Protein AF-A0A967D0I4-F1 (afdb_monomer_lite)

Sequence (195 aa):
MTVDRLLELIRGRLQWQADMARLQRWLSPKLPRYAASGRVWGTAELVDVGDGVSLLVELTGSQLALTATPPRGEPLPAGREVWNEPQLKAVLDLTRPAMPAAAKQQLLINRLTLESSTLGLAASGRLSDLRGSRQLDLRGTFATNFSQLSRLLTPASGGLVQLSGGGPQPFALSGSLNQVGQALAEAGAGPVELP

Radius of gyration: 19.81 Å; chains: 1; bounding box: 49×32×55 Å

pLDDT: mean 72.8, std 14.81, range [30.0, 92.81]

Secondary structure (DSSP, 8-state):
--HHHHHHH--EEEEEEEEHHHHHHHH--S--SEEEEEEEEEEEEEEEETTEEEEEEEEEEEEEEEEEPPPTTS-----EEEEEEEEEEEEEEEEEE-SSTTGGG-EEEEEEEEEESSEEEEEEEEEE-TTTT-EEEEEEEEEE-HHHHHHHHHHHHTT--------EEEEEEEEEHHHHHHHHHHHTTS-----

Structure (mmCIF, N/CA/C/O backbone):
data_AF-A0A967D0I4-F1
#
_entry.id   AF-A0A967D0I4-F1
#
loop_
_atom_site.group_PDB
_atom_site.id
_atom_site.type_symbol
_atom_site.label_atom_id
_atom_site.label_alt_id
_atom_site.label_comp_id
_atom_site.label_asym_id
_atom_site.label_entity_id
_atom_site.label_seq_id
_atom_site.pdbx_PDB_ins_code
_atom_site.Cartn_x
_atom_site.Cartn_y
_atom_site.Cartn_z
_atom_site.occupancy
_atom_site.B_iso_or_equiv
_atom_site.auth_seq_id
_atom_site.auth_comp_id
_atom_site.auth_asym_id
_atom_site.auth_atom_id
_atom_site.pdbx_PDB_model_num
ATOM 1 N N . MET A 1 1 ? -8.354 -10.058 -19.888 1.00 41.66 1 MET A N 1
ATOM 2 C CA . MET A 1 1 ? -7.331 -9.059 -20.270 1.00 41.66 1 MET A CA 1
ATOM 3 C C . MET A 1 1 ? -6.340 -8.978 -19.117 1.00 41.66 1 MET A C 1
ATOM 5 O O . MET A 1 1 ? -6.761 -8.681 -18.011 1.00 41.66 1 MET A O 1
ATOM 9 N N . THR A 1 2 ? -5.090 -9.401 -19.308 1.00 52.31 2 THR A N 1
ATOM 10 C CA . THR A 1 2 ? -4.088 -9.491 -18.229 1.00 52.31 2 THR A CA 1
ATOM 11 C C . THR A 1 2 ? -3.540 -8.108 -17.868 1.00 52.31 2 THR A C 1
ATOM 13 O O . THR A 1 2 ? -3.339 -7.279 -18.754 1.00 52.31 2 THR A O 1
ATOM 16 N N . VAL A 1 3 ? -3.286 -7.866 -16.577 1.00 55.75 3 VAL A N 1
ATOM 17 C CA . VAL A 1 3 ? -2.743 -6.600 -16.033 1.00 55.75 3 VAL A CA 1
ATOM 18 C C . VAL A 1 3 ? -1.448 -6.173 -16.743 1.00 55.75 3 VAL A C 1
ATOM 20 O O . VAL A 1 3 ? -1.237 -4.986 -16.968 1.00 55.75 3 VAL A O 1
ATOM 23 N N . ASP A 1 4 ? -0.643 -7.137 -17.204 1.00 56.09 4 ASP A N 1
ATOM 24 C CA . ASP A 1 4 ? 0.548 -6.893 -18.029 1.00 56.09 4 ASP A CA 1
ATOM 25 C C . ASP A 1 4 ? 0.265 -6.063 -19.289 1.00 56.09 4 ASP A C 1
ATOM 27 O O . ASP A 1 4 ? 1.013 -5.135 -19.576 1.00 56.09 4 ASP A O 1
ATOM 31 N N . ARG A 1 5 ? -0.831 -6.336 -20.015 1.00 55.56 5 ARG A N 1
ATOM 32 C CA . ARG A 1 5 ? -1.179 -5.564 -21.221 1.00 55.56 5 ARG A CA 1
ATOM 33 C C . ARG A 1 5 ? -1.631 -4.147 -20.886 1.00 55.56 5 ARG A C 1
ATOM 35 O O . ARG A 1 5 ? -1.363 -3.236 -21.655 1.00 55.56 5 ARG A O 1
ATOM 42 N N . LEU A 1 6 ? -2.313 -3.947 -19.759 1.00 57.66 6 LEU A N 1
ATOM 43 C CA . LEU A 1 6 ? -2.763 -2.614 -19.340 1.00 57.66 6 LEU A CA 1
ATOM 44 C C . LEU A 1 6 ? -1.572 -1.703 -19.020 1.00 57.66 6 LEU A C 1
ATOM 46 O O . LEU A 1 6 ? -1.572 -0.549 -19.428 1.00 57.66 6 LEU A O 1
ATOM 50 N N . LEU A 1 7 ? -0.539 -2.236 -18.365 1.00 56.75 7 LEU A N 1
ATOM 51 C CA . LEU A 1 7 ? 0.688 -1.494 -18.052 1.00 56.75 7 LEU A CA 1
ATOM 52 C C . LEU A 1 7 ? 1.552 -1.202 -19.291 1.00 56.75 7 LEU A C 1
ATOM 54 O O . LEU A 1 7 ? 2.321 -0.247 -19.293 1.00 56.75 7 LEU A O 1
ATOM 58 N N . GLU A 1 8 ? 1.435 -1.999 -20.353 1.00 57.59 8 GLU A N 1
ATOM 59 C CA . GLU A 1 8 ? 2.111 -1.738 -21.632 1.00 57.59 8 GLU A CA 1
ATOM 60 C C . GLU A 1 8 ? 1.366 -0.715 -22.507 1.00 57.59 8 GLU A C 1
ATOM 62 O O . GLU A 1 8 ? 2.005 -0.007 -23.278 1.00 57.59 8 GLU A O 1
ATOM 67 N N . LEU A 1 9 ? 0.038 -0.611 -22.380 1.00 58.38 9 LEU A N 1
ATOM 68 C CA . LEU A 1 9 ? -0.808 0.235 -23.237 1.00 58.38 9 LEU A CA 1
ATOM 69 C C . LEU A 1 9 ? -1.210 1.574 -22.619 1.00 58.38 9 LEU A C 1
ATOM 71 O O . LEU A 1 9 ? -1.522 2.512 -23.350 1.00 58.38 9 LEU A O 1
ATOM 75 N N . ILE A 1 10 ? -1.257 1.669 -21.293 1.00 65.69 10 ILE A N 1
ATOM 76 C CA . ILE A 1 10 ? -1.694 2.886 -20.615 1.00 65.69 10 ILE A CA 1
ATOM 77 C C . ILE A 1 10 ? -0.459 3.720 -20.306 1.00 65.69 10 ILE A C 1
ATOM 79 O O . ILE A 1 10 ? 0.492 3.242 -19.698 1.00 65.69 10 ILE A O 1
ATOM 83 N N . ARG A 1 11 ? -0.466 4.974 -20.743 1.00 77.12 11 ARG A N 1
ATOM 84 C CA . ARG A 1 11 ? 0.504 5.995 -20.347 1.00 77.12 11 ARG A CA 1
ATOM 85 C C . ARG A 1 11 ? -0.256 7.202 -19.841 1.00 77.12 11 ARG A C 1
ATOM 87 O O . ARG A 1 11 ? -1.334 7.510 -20.350 1.00 77.12 11 ARG A O 1
ATOM 94 N N . GLY A 1 12 ? 0.322 7.880 -18.859 1.00 82.19 12 GLY A N 1
ATOM 95 C CA . GLY A 1 12 ? -0.213 9.128 -18.340 1.00 82.19 12 GLY A CA 1
ATOM 96 C C . GLY A 1 12 ? -0.734 9.028 -16.915 1.00 82.19 12 GLY A C 1
ATOM 97 O O . GLY A 1 12 ? -0.429 8.100 -16.165 1.00 82.19 12 GLY A O 1
ATOM 98 N N . ARG A 1 13 ? -1.496 10.055 -16.542 1.00 87.81 13 ARG A N 1
ATOM 99 C CA . ARG A 1 13 ? -1.917 10.313 -15.170 1.00 87.81 13 ARG A CA 1
ATOM 100 C C . ARG A 1 13 ? -3.405 10.044 -15.005 1.00 87.81 13 ARG A C 1
ATOM 102 O O . ARG A 1 13 ? -4.235 10.684 -15.644 1.00 87.81 13 ARG A O 1
ATOM 109 N N . LEU A 1 14 ? -3.736 9.131 -14.105 1.00 89.25 14 LEU A N 1
ATOM 110 C CA . LEU A 1 14 ? -5.087 8.880 -13.631 1.00 89.25 14 LEU A CA 1
ATOM 111 C C . LEU A 1 14 ? -5.286 9.610 -12.305 1.00 89.25 14 LEU A C 1
ATOM 113 O O . LEU A 1 14 ? -4.508 9.428 -11.373 1.00 89.25 14 LEU A O 1
ATOM 117 N N . GLN A 1 15 ? -6.350 10.396 -12.198 1.00 91.62 15 GLN A N 1
ATOM 118 C CA . GLN A 1 15 ? -6.818 10.935 -10.924 1.00 91.62 15 GLN A CA 1
ATOM 119 C C . GLN A 1 15 ? -8.140 10.269 -10.575 1.00 91.62 15 GLN A C 1
ATOM 121 O O . GLN A 1 15 ? -8.997 10.090 -11.441 1.00 91.62 15 GLN A O 1
ATOM 126 N N . TRP A 1 16 ? -8.298 9.876 -9.319 1.00 90.81 16 TRP A N 1
ATOM 127 C CA . TRP A 1 16 ? -9.486 9.166 -8.874 1.00 90.81 16 TRP A CA 1
ATOM 128 C C . TRP A 1 16 ? -9.863 9.567 -7.454 1.00 90.81 16 TRP A C 1
ATOM 130 O O . TRP A 1 16 ? -9.032 9.987 -6.649 1.00 90.81 16 TRP A O 1
ATOM 140 N N . GLN A 1 17 ? -11.146 9.416 -7.151 1.00 92.62 17 GLN A N 1
ATOM 141 C CA . GLN A 1 17 ? -11.707 9.607 -5.825 1.00 92.62 17 GLN A CA 1
ATOM 142 C C . GLN A 1 17 ? -12.769 8.539 -5.597 1.00 92.62 17 GLN A C 1
ATOM 144 O O . GLN A 1 17 ? -13.580 8.253 -6.478 1.00 92.62 17 GLN A O 1
ATOM 149 N N . ALA A 1 18 ? -12.770 7.962 -4.405 1.00 89.06 18 ALA A N 1
ATOM 150 C CA . ALA A 1 18 ? -13.708 6.942 -4.000 1.00 89.06 18 ALA A CA 1
ATOM 151 C C . ALA A 1 18 ? -14.137 7.130 -2.541 1.00 89.06 18 ALA A C 1
ATOM 153 O O . ALA A 1 18 ? -13.419 7.667 -1.695 1.00 89.06 18 ALA A O 1
ATOM 154 N N . ASP A 1 19 ? -15.353 6.682 -2.266 1.00 89.69 19 ASP A N 1
ATOM 155 C CA . ASP A 1 19 ? -15.907 6.608 -0.923 1.00 89.69 19 ASP A CA 1
ATOM 156 C C . ASP A 1 19 ? -15.644 5.211 -0.347 1.00 89.69 19 ASP A C 1
ATOM 158 O O . ASP A 1 19 ? -15.907 4.204 -1.014 1.00 89.69 19 ASP A O 1
ATOM 162 N N . MET A 1 20 ? -15.113 5.146 0.875 1.00 84.81 20 MET A N 1
ATOM 163 C CA . MET A 1 20 ? -14.699 3.888 1.496 1.00 84.81 20 MET A CA 1
ATOM 164 C C . MET A 1 20 ? -15.894 2.973 1.788 1.00 84.81 20 MET A C 1
ATOM 166 O O . MET A 1 20 ? -15.798 1.762 1.593 1.00 84.81 20 MET A O 1
ATOM 170 N N . ALA A 1 21 ? -17.049 3.535 2.159 1.00 83.44 21 ALA A N 1
ATOM 171 C CA . ALA A 1 21 ? -18.249 2.743 2.414 1.00 83.44 21 ALA A CA 1
ATOM 172 C C . ALA A 1 21 ? -18.778 2.109 1.122 1.00 83.44 21 ALA A C 1
ATOM 174 O O . ALA A 1 21 ? -19.272 0.978 1.133 1.00 83.44 21 ALA A O 1
ATOM 175 N N . ARG A 1 22 ? -18.651 2.807 -0.014 1.00 83.88 22 ARG A N 1
ATOM 176 C CA . ARG A 1 22 ? -18.990 2.246 -1.329 1.00 83.88 22 ARG A CA 1
ATOM 177 C C . ARG A 1 22 ? -17.971 1.197 -1.786 1.00 83.88 22 ARG A C 1
ATOM 179 O O . ARG A 1 22 ? -18.392 0.135 -2.239 1.00 83.88 22 ARG A O 1
ATOM 186 N N . LEU A 1 23 ? -16.670 1.455 -1.626 1.00 83.44 23 LEU A N 1
ATOM 187 C CA . LEU A 1 23 ? -15.612 0.485 -1.946 1.00 83.44 23 LEU A CA 1
ATOM 188 C C . LEU A 1 23 ? -15.767 -0.808 -1.144 1.00 83.44 23 LEU A C 1
ATOM 190 O O . LEU A 1 23 ? -15.687 -1.896 -1.712 1.00 83.44 23 LEU A O 1
ATOM 194 N N . GLN A 1 24 ? -16.063 -0.702 0.151 1.00 80.75 24 GLN A N 1
ATOM 195 C CA . GLN A 1 24 ? -16.274 -1.860 1.009 1.00 80.75 24 GLN A CA 1
ATOM 196 C C . GLN A 1 24 ? -17.423 -2.745 0.514 1.00 80.75 24 GLN A C 1
ATOM 198 O O . GLN A 1 24 ? -17.285 -3.964 0.508 1.00 80.75 24 GLN A O 1
ATOM 203 N N . ARG A 1 25 ? -18.535 -2.160 0.052 1.00 79.44 25 ARG A N 1
ATOM 204 C CA . ARG A 1 25 ? -19.664 -2.933 -0.500 1.00 79.44 25 ARG A CA 1
ATOM 205 C C . ARG A 1 25 ? -19.305 -3.662 -1.792 1.00 79.44 25 ARG A C 1
ATOM 207 O O . ARG A 1 25 ? -19.852 -4.729 -2.049 1.00 79.44 25 ARG A O 1
ATOM 214 N N . TRP A 1 26 ? -18.424 -3.086 -2.610 1.00 81.00 26 TRP A N 1
ATOM 215 C CA . TRP A 1 26 ? -17.946 -3.734 -3.834 1.00 81.00 26 TRP A CA 1
ATOM 216 C C . TRP A 1 26 ? -16.986 -4.885 -3.536 1.00 81.00 26 TRP A C 1
ATOM 218 O O . TRP A 1 26 ? -17.079 -5.929 -4.172 1.00 81.00 26 TRP A O 1
ATOM 228 N N . LEU A 1 27 ? -16.087 -4.703 -2.566 1.00 77.25 27 LEU A N 1
ATOM 229 C CA . LEU A 1 27 ? -15.083 -5.705 -2.199 1.00 77.25 27 LEU A CA 1
ATOM 230 C C . LEU A 1 27 ? -15.648 -6.819 -1.309 1.00 77.25 27 LEU A C 1
ATOM 232 O O . LEU A 1 27 ? -15.177 -7.950 -1.373 1.00 77.25 27 LEU A O 1
ATOM 236 N N . SER A 1 28 ? -16.657 -6.516 -0.492 1.00 72.88 28 SER A N 1
ATOM 237 C CA . SER A 1 28 ? -17.291 -7.470 0.413 1.00 72.88 28 SER A CA 1
ATOM 238 C C . SER A 1 28 ? -18.813 -7.281 0.409 1.00 72.88 28 SER A C 1
ATOM 240 O O . SER A 1 28 ? -19.351 -6.472 1.168 1.00 72.88 28 SER A O 1
ATOM 242 N N . PRO A 1 29 ? -19.541 -8.013 -0.456 1.00 63.44 29 PRO A N 1
ATOM 243 C CA . PRO A 1 29 ? -20.996 -7.893 -0.560 1.00 63.44 29 PRO A CA 1
ATOM 244 C C . PRO A 1 29 ? -21.748 -8.501 0.638 1.00 63.44 29 PRO A C 1
ATOM 246 O O . PRO A 1 29 ? -22.947 -8.270 0.791 1.00 63.44 29 PRO A O 1
ATOM 249 N N . LYS A 1 30 ? -21.074 -9.279 1.499 1.00 70.25 30 LYS A N 1
ATOM 250 C CA . LYS A 1 30 ? -21.635 -9.768 2.770 1.00 70.25 30 LYS A CA 1
ATOM 251 C C . LYS A 1 30 ? -21.569 -8.660 3.820 1.00 70.25 30 LYS A C 1
ATOM 253 O O . LYS A 1 30 ? -20.582 -7.937 3.857 1.00 70.25 30 LYS A O 1
ATOM 258 N N . LEU A 1 31 ? -22.581 -8.565 4.691 1.00 64.44 31 LEU A N 1
ATOM 259 C CA . LEU A 1 31 ? -22.591 -7.619 5.816 1.00 64.44 31 LEU A CA 1
ATOM 260 C C . LEU A 1 31 ? -21.341 -7.833 6.689 1.00 64.44 31 LEU A C 1
ATOM 262 O O . LEU A 1 31 ? -21.238 -8.867 7.353 1.00 64.44 31 LEU A O 1
ATOM 266 N N . PRO A 1 32 ? -20.380 -6.900 6.672 1.00 67.81 32 PRO A N 1
ATOM 267 C CA . PRO A 1 32 ? -19.146 -7.054 7.416 1.00 67.81 32 PRO A CA 1
ATOM 268 C C . PRO A 1 32 ? -19.372 -6.685 8.881 1.00 67.81 32 PRO A C 1
ATOM 270 O O . PRO A 1 32 ? -20.167 -5.806 9.206 1.00 67.81 32 PRO A O 1
ATOM 273 N N . ARG A 1 33 ? -18.627 -7.341 9.775 1.00 68.56 33 ARG A N 1
ATOM 274 C CA . ARG A 1 33 ? -18.641 -7.062 11.223 1.00 68.56 33 ARG A CA 1
ATOM 275 C C . ARG A 1 33 ? -18.212 -5.620 11.547 1.00 68.56 33 ARG A C 1
ATOM 277 O O . ARG A 1 33 ? -18.600 -5.075 12.577 1.00 68.56 33 ARG A O 1
ATOM 284 N N . TYR A 1 34 ? -17.453 -4.999 10.642 1.00 72.50 34 TYR A N 1
ATOM 285 C CA . TYR A 1 34 ? -17.006 -3.613 10.720 1.00 72.50 34 TYR A CA 1
ATOM 286 C C . TYR A 1 34 ? -17.398 -2.852 9.448 1.00 72.50 34 TYR A C 1
ATOM 288 O O . TYR A 1 34 ? -17.174 -3.322 8.330 1.00 72.50 34 TYR A O 1
ATOM 296 N N . ALA A 1 35 ? -17.976 -1.667 9.612 1.00 78.19 35 ALA A N 1
ATOM 297 C CA . ALA A 1 35 ? -18.297 -0.746 8.535 1.00 78.19 35 ALA A CA 1
ATOM 298 C C . ALA A 1 35 ? -17.207 0.326 8.421 1.00 78.19 35 ALA A C 1
ATOM 300 O O . ALA A 1 35 ? -17.013 1.114 9.348 1.00 78.19 35 ALA A O 1
ATOM 301 N N . ALA A 1 36 ? -16.496 0.342 7.290 1.00 82.06 36 ALA A N 1
ATOM 302 C CA . ALA A 1 36 ? -15.555 1.398 6.956 1.00 82.06 36 ALA A CA 1
ATOM 303 C C . ALA A 1 36 ? -16.274 2.582 6.306 1.00 82.06 36 ALA A C 1
ATOM 305 O O . ALA A 1 36 ? -17.119 2.415 5.423 1.00 82.06 36 ALA A O 1
ATOM 306 N N . SER A 1 37 ? -15.898 3.784 6.715 1.00 85.06 37 SER A N 1
ATOM 307 C CA . SER A 1 37 ? -16.352 5.049 6.142 1.00 85.06 37 SER A CA 1
ATOM 308 C C . SER A 1 37 ? -15.174 5.986 5.914 1.00 85.06 37 SER A C 1
ATOM 310 O O . SER A 1 37 ? -14.069 5.737 6.392 1.00 85.06 37 SER A O 1
ATOM 312 N N . GLY A 1 38 ? -15.415 7.061 5.167 1.00 86.88 38 GLY A N 1
ATOM 313 C CA . GLY A 1 38 ? -14.410 8.066 4.840 1.00 86.88 38 GLY A CA 1
ATOM 314 C C . GLY A 1 38 ? -14.148 8.150 3.345 1.00 86.88 38 GLY A C 1
ATOM 315 O O . GLY A 1 38 ? -14.793 7.482 2.531 1.00 86.88 38 GLY A O 1
ATOM 316 N N . ARG A 1 39 ? -13.195 8.999 2.974 1.00 90.94 39 ARG A N 1
ATOM 317 C CA . ARG A 1 39 ? -12.898 9.299 1.575 1.00 90.94 39 ARG A CA 1
ATOM 318 C C . ARG A 1 39 ? -11.448 8.998 1.265 1.00 90.94 39 ARG A C 1
ATOM 320 O O . ARG A 1 39 ? -10.564 9.371 2.027 1.00 90.94 39 ARG A O 1
ATOM 327 N N . VAL A 1 40 ? -11.218 8.382 0.115 1.00 90.56 40 VAL A N 1
ATOM 328 C CA . VAL A 1 40 ? -9.887 8.185 -0.456 1.00 90.56 40 VAL A CA 1
ATOM 329 C C . VAL A 1 40 ? -9.837 8.805 -1.838 1.00 90.56 40 VAL A C 1
ATOM 331 O O . VAL A 1 40 ? -10.769 8.683 -2.628 1.00 90.56 40 VAL A O 1
ATOM 334 N N . TRP A 1 41 ? -8.756 9.496 -2.134 1.00 92.81 41 TRP A N 1
ATOM 335 C CA . TRP A 1 41 ? -8.465 9.999 -3.465 1.00 92.81 41 TRP A CA 1
ATOM 336 C C . TRP A 1 41 ? -6.989 9.839 -3.738 1.00 92.81 41 TRP A C 1
ATOM 338 O O . TRP A 1 41 ? -6.181 9.686 -2.825 1.00 92.81 41 TRP A O 1
ATOM 348 N N . GLY A 1 42 ? -6.628 9.861 -5.005 1.00 92.12 42 GLY A N 1
ATOM 349 C CA . GLY A 1 42 ? -5.250 9.656 -5.367 1.00 92.12 42 GLY A CA 1
ATOM 350 C C . GLY A 1 42 ? -4.971 9.977 -6.809 1.00 92.12 42 GLY A C 1
ATOM 351 O O . GLY A 1 42 ? -5.869 10.228 -7.619 1.00 92.12 42 GLY A O 1
ATOM 352 N N . THR A 1 43 ? -3.685 9.951 -7.114 1.00 92.75 43 THR A N 1
ATOM 353 C CA . THR A 1 43 ? -3.196 10.016 -8.477 1.00 92.75 43 THR A CA 1
ATOM 354 C C . THR A 1 43 ? -2.303 8.816 -8.736 1.00 92.75 43 THR A C 1
ATOM 356 O O . THR A 1 43 ? -1.563 8.389 -7.858 1.00 92.75 43 THR A O 1
ATOM 359 N N . ALA A 1 44 ? -2.436 8.220 -9.911 1.00 89.75 44 ALA A N 1
ATOM 360 C CA . ALA A 1 44 ? -1.570 7.159 -10.389 1.00 89.75 44 ALA A CA 1
ATOM 361 C C . ALA A 1 44 ? -0.968 7.637 -11.704 1.00 89.75 44 ALA A C 1
ATOM 363 O O . ALA A 1 44 ? -1.697 7.932 -12.649 1.00 89.75 44 ALA A O 1
ATOM 364 N N . GLU A 1 45 ? 0.346 7.761 -11.750 1.00 89.50 45 GLU A N 1
ATOM 365 C CA . GLU A 1 45 ? 1.083 8.251 -12.901 1.00 89.50 45 GLU A CA 1
ATOM 366 C C . GLU A 1 45 ? 1.996 7.150 -13.423 1.00 89.50 45 GLU A C 1
ATOM 368 O O . GLU A 1 45 ? 2.812 6.605 -12.681 1.00 89.50 45 GLU A O 1
ATOM 373 N N . LEU A 1 46 ? 1.823 6.807 -14.700 1.00 87.69 46 LEU A N 1
ATOM 374 C CA . LEU A 1 46 ? 2.649 5.824 -15.385 1.00 87.69 46 LEU A CA 1
ATOM 375 C C . LEU A 1 46 ? 3.524 6.520 -16.427 1.00 87.69 46 LEU A C 1
ATOM 377 O O . LEU A 1 46 ? 3.003 7.091 -17.393 1.00 87.69 46 LEU A O 1
ATOM 381 N N . VAL A 1 47 ? 4.841 6.444 -16.237 1.00 86.44 47 VAL A N 1
ATOM 382 C CA . VAL A 1 47 ? 5.849 7.133 -17.054 1.00 86.44 47 VAL A CA 1
ATOM 383 C C . VAL A 1 47 ? 6.865 6.124 -17.581 1.00 86.44 47 VAL A C 1
ATOM 385 O O . VAL A 1 47 ? 7.317 5.247 -16.845 1.00 86.44 47 VAL A O 1
ATOM 388 N N . ASP A 1 48 ? 7.250 6.253 -18.851 1.00 82.50 48 ASP A N 1
ATOM 389 C CA . ASP A 1 48 ? 8.428 5.555 -19.366 1.00 82.50 48 ASP A CA 1
ATOM 390 C C . ASP A 1 48 ? 9.682 6.280 -18.884 1.00 82.50 48 ASP A C 1
ATOM 392 O O . ASP A 1 48 ? 9.917 7.450 -19.189 1.00 82.50 48 ASP A O 1
ATOM 396 N N . VAL A 1 49 ? 10.500 5.564 -18.133 1.00 75.12 49 VAL A N 1
ATOM 397 C CA . VAL A 1 49 ? 11.852 5.983 -17.781 1.00 75.12 49 VAL A CA 1
ATOM 398 C C . VAL A 1 49 ? 12.764 5.244 -18.756 1.00 75.12 49 VAL A C 1
ATOM 400 O O . VAL A 1 49 ? 12.459 4.116 -19.113 1.00 75.12 49 VAL A O 1
ATOM 403 N N . GLY A 1 50 ? 13.864 5.827 -19.237 1.00 67.88 50 GLY A N 1
ATOM 404 C CA . GLY A 1 50 ? 14.654 5.243 -20.344 1.00 67.88 50 GLY A CA 1
ATOM 405 C C . GLY A 1 50 ? 15.064 3.759 -20.204 1.00 67.88 50 GLY A C 1
ATOM 406 O O . GLY A 1 50 ? 15.395 3.134 -21.206 1.00 67.88 50 GLY A O 1
ATOM 407 N N . ASP A 1 51 ? 14.995 3.189 -18.996 1.00 68.75 51 ASP A N 1
ATOM 408 C CA . ASP A 1 51 ? 15.301 1.791 -18.670 1.00 68.75 51 ASP A CA 1
ATOM 409 C C . ASP A 1 51 ? 14.075 0.949 -18.220 1.00 68.75 51 ASP A C 1
ATOM 411 O O . ASP A 1 51 ? 14.210 -0.171 -17.724 1.00 68.75 51 ASP A O 1
ATOM 415 N N . GLY A 1 52 ? 12.841 1.448 -18.356 1.00 79.44 52 GLY A N 1
ATOM 416 C CA . GLY A 1 52 ? 11.653 0.760 -17.846 1.00 79.44 52 GLY A CA 1
ATOM 417 C C . GLY A 1 52 ? 10.370 1.586 -17.782 1.00 79.44 52 GLY A C 1
ATOM 418 O O . GLY A 1 52 ? 10.274 2.696 -18.285 1.00 79.44 52 GLY A O 1
ATOM 419 N N . VAL A 1 53 ? 9.363 1.038 -17.110 1.00 85.06 53 VAL A N 1
ATOM 420 C CA . VAL A 1 53 ? 8.118 1.747 -16.787 1.00 85.06 53 VAL A CA 1
ATOM 421 C C . VAL A 1 53 ? 8.113 2.034 -15.293 1.00 85.06 53 VAL A C 1
ATOM 423 O O . VAL A 1 53 ? 8.254 1.103 -14.500 1.00 85.06 53 VAL A O 1
ATOM 426 N N . SER A 1 54 ? 7.933 3.292 -14.901 1.00 87.19 54 SER A N 1
ATOM 427 C CA . SER A 1 54 ? 7.705 3.677 -13.509 1.00 87.19 54 SER A CA 1
ATOM 428 C C . SER A 1 54 ? 6.223 3.967 -13.275 1.00 87.19 54 SER A C 1
ATOM 430 O O . SER A 1 54 ? 5.559 4.585 -14.108 1.00 87.19 54 SER A O 1
ATOM 432 N N . LEU A 1 55 ? 5.703 3.479 -12.152 1.00 87.06 55 LEU A N 1
ATOM 433 C CA . LEU A 1 55 ? 4.369 3.755 -11.641 1.00 87.06 55 LEU A CA 1
ATOM 434 C C . LEU A 1 55 ? 4.508 4.461 -10.296 1.00 87.06 55 LEU A C 1
ATOM 436 O O . LEU A 1 55 ? 4.928 3.843 -9.318 1.00 87.06 55 LEU A O 1
ATOM 440 N N . LEU A 1 56 ? 4.081 5.718 -10.244 1.00 90.06 56 LEU A N 1
ATOM 441 C CA . LEU A 1 56 ? 3.934 6.466 -9.005 1.00 90.06 56 LEU A CA 1
ATOM 442 C C . LEU A 1 56 ? 2.454 6.541 -8.641 1.00 90.06 56 LEU A C 1
ATOM 444 O O . LEU A 1 56 ? 1.649 7.106 -9.377 1.00 90.06 56 LEU A O 1
ATOM 448 N N . VAL A 1 57 ? 2.087 5.981 -7.497 1.00 91.31 57 VAL A N 1
ATOM 449 C CA . VAL A 1 57 ? 0.748 6.096 -6.924 1.00 91.31 57 VAL A CA 1
ATOM 450 C C . VAL A 1 57 ? 0.836 6.911 -5.650 1.00 91.31 57 VAL A C 1
ATOM 452 O O . VAL A 1 57 ? 1.503 6.522 -4.698 1.00 91.31 57 VAL A O 1
ATOM 455 N N . GLU A 1 58 ? 0.108 8.014 -5.615 1.00 91.81 58 GLU A N 1
ATOM 456 C CA . GLU A 1 58 ? -0.121 8.809 -4.419 1.00 91.81 58 GLU A CA 1
ATOM 457 C C . GLU A 1 58 ? -1.575 8.639 -4.002 1.00 91.81 58 GLU A C 1
ATOM 459 O O . GLU A 1 58 ? -2.491 8.864 -4.793 1.00 91.81 58 GLU A O 1
ATOM 464 N N . LEU A 1 59 ? -1.799 8.247 -2.756 1.00 92.19 59 LEU A N 1
ATOM 465 C CA . LEU A 1 59 ? -3.117 8.057 -2.176 1.00 92.19 59 LEU A CA 1
ATOM 466 C C . LEU A 1 59 ? -3.223 8.907 -0.916 1.00 92.19 59 LEU A C 1
ATOM 468 O O . LEU A 1 59 ? -2.334 8.917 -0.072 1.00 92.19 59 LEU A O 1
ATOM 472 N N . THR A 1 60 ? -4.331 9.621 -0.778 1.00 91.75 60 THR A N 1
ATOM 473 C CA . THR A 1 60 ? -4.700 10.345 0.432 1.00 91.75 60 THR A CA 1
ATOM 474 C C . THR A 1 60 ? -6.072 9.874 0.892 1.00 91.75 60 THR A C 1
ATOM 476 O O . THR A 1 60 ? -7.041 9.897 0.136 1.00 91.75 60 THR A O 1
ATOM 479 N N . GLY A 1 61 ? -6.148 9.428 2.139 1.00 89.94 61 GLY A N 1
ATOM 480 C CA . GLY A 1 61 ? -7.383 9.156 2.854 1.00 89.94 61 GLY A CA 1
ATOM 481 C C . GLY A 1 61 ? -7.688 10.270 3.846 1.00 89.94 61 GLY A C 1
ATOM 482 O O . GLY A 1 61 ? -6.778 10.848 4.440 1.00 89.94 61 GLY A O 1
ATOM 483 N N . SER A 1 62 ? -8.966 10.567 4.043 1.00 88.31 62 SER A N 1
ATOM 484 C CA . SER A 1 62 ? -9.423 11.508 5.061 1.00 88.31 62 SER A CA 1
ATOM 485 C C . SER A 1 62 ? -10.659 10.984 5.771 1.00 88.31 62 SER A C 1
ATOM 487 O O . SER A 1 62 ? -11.544 10.401 5.132 1.00 88.31 62 SER A O 1
ATOM 489 N N . GLN A 1 63 ? -10.694 11.223 7.087 1.00 85.81 63 GLN A N 1
ATOM 490 C CA . GLN A 1 63 ? -11.778 10.825 7.988 1.00 85.81 63 GLN A CA 1
ATOM 491 C C . GLN A 1 63 ? -12.132 9.343 7.831 1.00 85.81 63 GLN A C 1
ATOM 493 O O . GLN A 1 63 ? -13.297 8.973 7.677 1.00 85.81 63 GLN A O 1
ATOM 498 N N . LEU A 1 64 ? -11.104 8.496 7.786 1.00 83.44 64 LEU A N 1
ATOM 499 C CA . LEU A 1 64 ? -11.289 7.060 7.676 1.00 83.44 64 LEU A CA 1
ATOM 500 C C . LEU A 1 64 ? -11.728 6.536 9.036 1.00 83.44 64 LEU A C 1
ATOM 502 O O . LEU A 1 64 ? -11.013 6.705 10.012 1.00 83.44 64 LEU A O 1
ATOM 506 N N . ALA A 1 65 ? -12.885 5.895 9.111 1.00 81.81 65 ALA A N 1
ATOM 507 C CA . ALA A 1 65 ? -13.378 5.345 10.367 1.00 81.81 65 ALA A CA 1
ATOM 508 C C . ALA A 1 65 ? -13.837 3.904 10.189 1.00 81.81 65 ALA A C 1
ATOM 510 O O . ALA A 1 65 ? -14.345 3.529 9.132 1.00 81.81 65 ALA A O 1
ATOM 511 N N . LEU A 1 66 ? -13.658 3.103 11.236 1.00 79.62 66 LEU A N 1
ATOM 512 C CA . LEU A 1 66 ? -14.194 1.753 11.352 1.00 79.62 66 LEU A CA 1
ATOM 513 C C . LEU A 1 66 ? -15.214 1.734 12.484 1.00 79.62 66 LEU A C 1
ATOM 515 O O . LEU A 1 66 ? -14.894 2.010 13.641 1.00 79.62 66 LEU A O 1
ATOM 519 N N . THR A 1 67 ? -16.445 1.371 12.148 1.00 78.81 67 THR A N 1
ATOM 520 C CA . THR A 1 67 ? -17.557 1.260 13.095 1.00 78.81 67 THR A CA 1
ATOM 521 C C . THR A 1 67 ? -17.950 -0.203 13.256 1.00 78.81 67 THR A C 1
ATOM 523 O O . THR A 1 67 ? -18.167 -0.914 12.276 1.00 78.81 67 THR A O 1
ATOM 526 N N . ALA A 1 68 ? -18.013 -0.695 14.493 1.00 73.62 68 ALA A N 1
ATOM 527 C CA . ALA A 1 68 ? -18.510 -2.041 14.757 1.00 73.62 68 ALA A CA 1
ATOM 528 C C . ALA A 1 68 ? -20.012 -2.081 14.458 1.00 73.62 68 ALA A C 1
ATOM 530 O O . ALA A 1 68 ? -20.784 -1.288 15.002 1.00 73.62 68 ALA A O 1
ATOM 531 N N . THR A 1 69 ? -20.422 -3.001 13.586 1.00 66.81 69 THR A N 1
ATOM 532 C CA . THR A 1 69 ? -21.839 -3.218 13.283 1.00 66.81 69 THR A CA 1
ATOM 533 C C . THR A 1 69 ? -22.370 -4.293 14.234 1.00 66.81 69 THR A C 1
ATOM 535 O O . THR A 1 69 ? -21.747 -5.354 14.331 1.00 66.81 69 THR A O 1
ATOM 538 N N . PRO A 1 70 ? -23.473 -4.051 14.966 1.00 60.75 70 PRO A N 1
ATOM 539 C CA . PRO A 1 70 ? -24.001 -5.044 15.892 1.00 60.75 70 PRO A CA 1
ATOM 540 C C . PRO A 1 70 ? -24.489 -6.300 15.150 1.00 60.75 70 PRO A C 1
ATOM 542 O O . PRO A 1 70 ? -24.921 -6.210 13.993 1.00 60.75 70 PRO A O 1
ATOM 545 N N . PRO A 1 71 ? -24.427 -7.480 15.795 1.00 59.28 71 PRO A N 1
ATOM 546 C CA . PRO A 1 71 ? -24.989 -8.704 15.244 1.00 59.28 71 PRO A CA 1
ATOM 547 C C . PRO A 1 71 ? -26.505 -8.573 15.027 1.00 59.28 71 PRO A C 1
ATOM 549 O O . PRO A 1 71 ? -27.215 -7.833 15.709 1.00 59.28 71 PRO A O 1
ATOM 552 N N . ARG A 1 72 ? -27.008 -9.286 14.016 1.00 55.22 72 ARG A N 1
ATOM 553 C CA . ARG A 1 72 ? -28.401 -9.201 13.563 1.00 55.22 72 ARG A CA 1
ATOM 554 C C . ARG A 1 72 ? -29.348 -9.696 14.668 1.00 55.22 72 ARG A C 1
ATOM 556 O O . ARG A 1 72 ? -29.331 -10.882 14.971 1.00 55.22 72 ARG A O 1
ATOM 563 N N . GLY A 1 73 ? -30.199 -8.816 15.203 1.00 55.19 73 GLY A N 1
ATOM 564 C CA . GLY A 1 73 ? -31.267 -9.179 16.151 1.00 55.19 73 GLY A CA 1
ATOM 565 C C . GLY A 1 73 ? -31.212 -8.493 17.518 1.00 55.19 73 GLY A C 1
ATOM 566 O O . GLY A 1 73 ? -32.156 -8.646 18.287 1.00 55.19 73 GLY A O 1
ATOM 567 N N . GLU A 1 74 ? -30.172 -7.709 17.814 1.00 54.34 74 GLU A N 1
ATOM 568 C CA . GLU A 1 74 ? -30.088 -6.945 19.065 1.00 54.34 74 GLU A CA 1
ATOM 569 C C . GLU A 1 74 ? -30.549 -5.482 18.887 1.00 54.34 74 GLU A C 1
ATOM 571 O O . GLU A 1 74 ? -30.215 -4.849 17.878 1.00 54.34 74 GLU A O 1
ATOM 576 N N . PRO A 1 75 ? -31.317 -4.916 19.843 1.00 48.62 75 PRO A N 1
ATOM 577 C CA . PRO A 1 75 ? -31.663 -3.498 19.841 1.00 48.62 75 PRO A CA 1
ATOM 578 C C . PRO A 1 75 ? -30.392 -2.654 20.046 1.00 48.62 75 PRO A C 1
ATOM 580 O O . PRO A 1 75 ? -29.723 -2.740 21.072 1.00 48.62 75 PRO A O 1
ATOM 583 N N . LEU A 1 76 ? -30.052 -1.869 19.020 1.00 53.03 76 LEU A N 1
ATOM 584 C CA . LEU A 1 76 ? -28.807 -1.108 18.875 1.00 53.03 76 LEU A CA 1
ATOM 585 C C . LEU A 1 76 ? -28.504 -0.168 20.062 1.00 53.03 76 LEU A C 1
ATOM 587 O O . LEU A 1 76 ? -29.272 0.768 20.291 1.00 53.03 76 LEU A O 1
ATOM 591 N N . PRO A 1 77 ? -27.308 -0.219 20.674 1.00 53.72 77 PRO A N 1
ATOM 592 C CA . PRO A 1 77 ? -26.538 1.002 20.853 1.00 53.72 77 PRO A CA 1
ATOM 593 C C . PRO A 1 77 ? -26.015 1.434 19.471 1.00 53.72 77 PRO A C 1
ATOM 595 O O . PRO A 1 77 ? -25.634 0.592 18.654 1.00 53.72 77 PRO A O 1
ATOM 598 N N . ALA A 1 78 ? -26.043 2.736 19.169 1.00 57.41 78 ALA A N 1
ATOM 599 C CA . ALA A 1 78 ? -25.503 3.286 17.922 1.00 57.41 78 ALA A CA 1
ATOM 600 C C . ALA A 1 78 ? -24.113 2.687 17.630 1.00 57.41 78 ALA A C 1
ATOM 602 O O . ALA A 1 78 ? -23.305 2.557 18.551 1.00 57.41 78 ALA A O 1
ATOM 603 N N . GLY A 1 79 ? -23.865 2.271 16.380 1.00 59.25 79 GLY A N 1
ATOM 604 C CA . GLY A 1 79 ? -22.637 1.570 15.986 1.00 59.25 79 GLY A CA 1
ATOM 605 C C . GLY A 1 79 ? -21.398 2.234 16.584 1.00 59.25 79 GLY A C 1
ATOM 606 O O . GLY A 1 79 ? -21.176 3.429 16.398 1.00 59.25 79 GLY A O 1
ATOM 607 N N . ARG A 1 80 ? -20.627 1.472 17.364 1.00 65.69 80 ARG A N 1
ATOM 608 C CA . ARG A 1 80 ? -19.495 2.011 18.122 1.00 65.69 80 ARG A CA 1
ATOM 609 C C . ARG A 1 80 ? -18.336 2.261 17.169 1.00 65.69 80 ARG A C 1
ATOM 611 O O . ARG A 1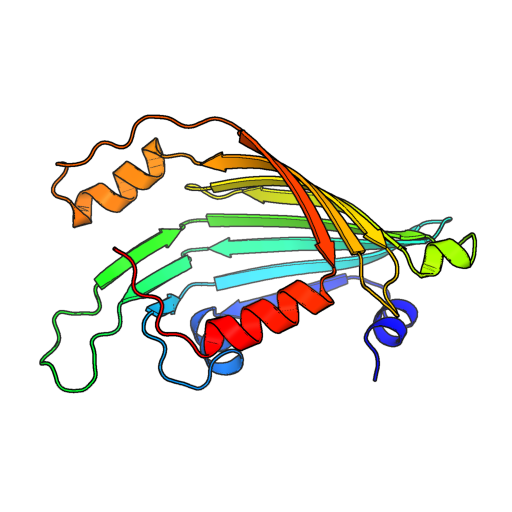 80 ? -17.852 1.326 16.531 1.00 65.69 80 ARG A O 1
ATOM 618 N N . GLU A 1 81 ? -17.883 3.506 17.085 1.00 66.81 81 GLU A N 1
ATOM 619 C CA . GLU A 1 81 ? -16.632 3.850 16.412 1.00 66.81 81 GLU A CA 1
ATOM 620 C C . GLU A 1 81 ? -15.472 3.185 17.161 1.00 66.81 81 GLU A C 1
ATOM 622 O O . GLU A 1 81 ? -15.281 3.397 18.359 1.00 66.81 81 GLU A O 1
ATOM 627 N N . VAL A 1 82 ? -14.763 2.293 16.470 1.00 70.44 82 VAL A N 1
ATOM 628 C CA . VAL A 1 82 ? -13.653 1.505 17.029 1.00 70.44 82 VAL A CA 1
ATOM 629 C C . VAL A 1 82 ? -12.321 2.165 16.703 1.00 70.44 82 VAL A C 1
ATOM 631 O O . VAL A 1 82 ? -11.382 2.098 17.492 1.00 70.44 82 VAL A O 1
ATOM 634 N N . TRP A 1 83 ? -12.236 2.792 15.534 1.00 72.75 83 TRP A N 1
ATOM 635 C CA . TRP A 1 83 ? -11.020 3.419 15.050 1.00 72.75 83 TRP A CA 1
ATOM 636 C C . TRP A 1 83 ? -11.355 4.575 14.120 1.00 72.75 83 TRP A C 1
ATOM 638 O O . TRP A 1 83 ? -12.295 4.484 13.329 1.00 72.75 83 TRP A O 1
ATOM 648 N N . ASN A 1 84 ? -10.561 5.636 14.215 1.00 79.50 84 ASN A N 1
ATOM 649 C CA . ASN A 1 84 ? -10.675 6.827 13.394 1.00 79.50 84 ASN A CA 1
ATOM 650 C C . ASN A 1 84 ? -9.283 7.319 13.030 1.00 79.50 84 ASN A C 1
ATOM 652 O O . ASN A 1 84 ? -8.417 7.476 13.888 1.00 79.50 84 ASN A O 1
ATOM 656 N N . GLU A 1 85 ? -9.095 7.556 11.747 1.00 81.56 85 GLU A N 1
ATOM 657 C CA . GLU A 1 85 ? -7.874 8.020 11.140 1.00 81.56 85 GLU A CA 1
ATOM 658 C C . GLU A 1 85 ? -8.187 9.304 10.357 1.00 81.56 85 GLU A C 1
ATOM 660 O O . GLU A 1 85 ? -8.764 9.258 9.260 1.00 81.56 85 GLU A O 1
ATOM 665 N N . PRO A 1 86 ? -7.838 10.481 10.913 1.00 80.62 86 PRO A N 1
ATOM 666 C CA . PRO A 1 86 ? -8.207 11.767 10.331 1.00 80.62 86 PRO A CA 1
ATOM 667 C C . PRO A 1 86 ? -7.562 11.982 8.962 1.00 80.62 86 PRO A C 1
ATOM 669 O O . PRO A 1 86 ? -8.197 12.548 8.063 1.00 80.62 86 PRO A O 1
ATOM 672 N N . GLN A 1 87 ? -6.324 11.512 8.790 1.00 85.88 87 GLN A N 1
ATOM 673 C CA . GLN A 1 87 ? -5.602 11.599 7.533 1.00 85.88 87 GLN A CA 1
ATOM 674 C C . GLN A 1 87 ? -4.651 10.418 7.354 1.00 85.88 87 GLN A C 1
ATOM 676 O O . GLN A 1 87 ? -3.843 10.105 8.222 1.00 85.88 87 GLN A O 1
ATOM 681 N N . LEU A 1 88 ? -4.711 9.828 6.167 1.00 88.50 88 LEU A N 1
ATOM 682 C CA . LEU A 1 88 ? -3.798 8.804 5.691 1.00 88.50 88 LEU A CA 1
ATOM 683 C C . LEU A 1 88 ? -3.130 9.325 4.422 1.00 88.50 88 LEU A C 1
ATOM 685 O O . LEU A 1 88 ? -3.810 9.847 3.543 1.00 88.50 88 LEU A O 1
ATOM 689 N N . LYS A 1 89 ? -1.824 9.157 4.286 1.00 91.25 89 LYS A N 1
ATOM 690 C CA . LYS A 1 89 ? -1.100 9.360 3.033 1.00 91.25 89 LYS A CA 1
ATOM 691 C C . LYS A 1 89 ? -0.330 8.096 2.717 1.00 91.25 89 LYS A C 1
ATOM 693 O O . LYS A 1 89 ? 0.339 7.551 3.582 1.00 91.25 89 LYS A O 1
ATOM 698 N N . ALA A 1 90 ? -0.422 7.621 1.488 1.00 90.12 90 ALA A N 1
ATOM 699 C CA . ALA A 1 90 ? 0.373 6.507 1.013 1.00 90.12 90 ALA A CA 1
ATOM 700 C C . ALA A 1 90 ? 1.030 6.891 -0.306 1.00 90.12 90 ALA A C 1
ATOM 702 O O . ALA A 1 90 ? 0.381 7.474 -1.174 1.00 90.12 90 ALA A O 1
ATOM 703 N N . VAL A 1 91 ? 2.303 6.552 -0.461 1.00 92.31 91 VAL A N 1
ATOM 704 C CA . VAL A 1 91 ? 3.020 6.700 -1.723 1.00 92.31 91 VAL A CA 1
ATOM 705 C C . VAL A 1 91 ? 3.620 5.357 -2.082 1.00 92.31 91 VAL A C 1
ATOM 707 O O . VAL A 1 91 ? 4.318 4.742 -1.281 1.00 92.31 91 VAL A O 1
ATOM 710 N N . LEU A 1 92 ? 3.342 4.905 -3.295 1.00 89.50 92 LEU A N 1
ATOM 711 C CA . LEU A 1 92 ? 3.891 3.688 -3.857 1.00 89.50 92 LEU A CA 1
ATOM 712 C C . LEU A 1 92 ? 4.588 4.034 -5.169 1.00 89.50 92 LEU A C 1
ATOM 714 O O . LEU A 1 92 ? 3.952 4.463 -6.122 1.00 89.50 92 LEU A O 1
ATOM 718 N N . ASP A 1 93 ? 5.894 3.830 -5.197 1.00 89.12 93 ASP A N 1
ATOM 719 C CA . ASP A 1 93 ? 6.761 4.004 -6.351 1.00 89.12 93 ASP A CA 1
ATOM 720 C C . ASP A 1 93 ? 7.289 2.633 -6.771 1.00 89.12 93 ASP A C 1
ATOM 722 O O . ASP A 1 93 ? 7.990 1.943 -6.016 1.00 89.12 93 ASP A O 1
ATOM 726 N N . LEU A 1 9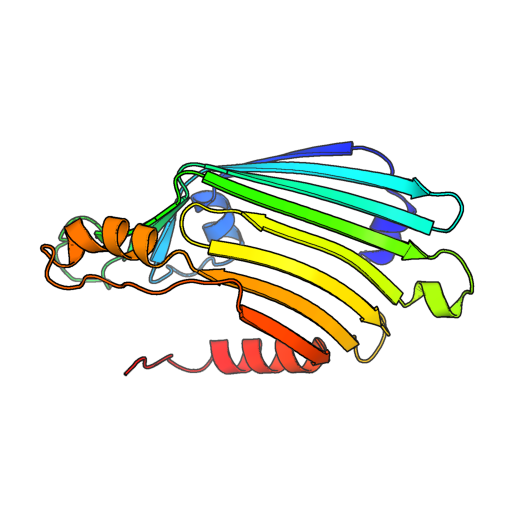4 ? 6.904 2.237 -7.978 1.00 88.06 94 LEU A N 1
ATOM 727 C CA . LEU A 1 94 ? 7.262 0.975 -8.593 1.00 88.06 94 LEU A CA 1
ATOM 728 C C . LEU A 1 94 ? 8.023 1.231 -9.887 1.00 88.06 94 LEU A C 1
ATOM 730 O O . LEU A 1 94 ? 7.589 2.030 -10.709 1.00 88.06 94 LEU A O 1
ATOM 734 N N . THR A 1 95 ? 9.079 0.462 -10.132 1.00 86.50 95 THR A N 1
ATOM 735 C CA . THR A 1 95 ? 9.757 0.426 -11.431 1.00 86.50 95 THR A CA 1
ATOM 736 C C . THR A 1 95 ? 9.767 -0.988 -11.977 1.00 86.50 95 THR A C 1
ATOM 738 O O . THR A 1 95 ? 10.223 -1.932 -11.332 1.00 86.50 95 THR A O 1
ATOM 741 N N . ARG A 1 96 ? 9.300 -1.139 -13.212 1.00 83.56 96 ARG A N 1
ATOM 742 C CA . ARG A 1 96 ? 9.465 -2.353 -14.001 1.00 83.56 96 ARG A CA 1
ATOM 743 C C . ARG A 1 96 ? 10.589 -2.135 -15.018 1.00 83.56 96 ARG A C 1
ATOM 745 O O . ARG A 1 96 ? 10.366 -1.400 -15.981 1.00 83.56 96 ARG A O 1
ATOM 752 N N . PRO A 1 97 ? 11.760 -2.769 -14.857 1.00 80.81 97 PRO A N 1
ATOM 753 C CA . PRO A 1 97 ? 12.844 -2.646 -15.826 1.00 80.81 97 PRO A CA 1
ATOM 754 C C . PRO A 1 97 ? 12.467 -3.278 -17.176 1.00 80.81 97 PRO A C 1
ATOM 756 O O . PRO A 1 97 ? 11.865 -4.356 -17.241 1.00 80.81 97 PRO A O 1
ATOM 759 N N . ALA A 1 98 ? 12.809 -2.593 -18.269 1.00 71.25 98 ALA A N 1
ATOM 760 C CA . ALA A 1 98 ? 12.539 -3.043 -19.634 1.00 71.25 98 ALA A CA 1
ATOM 761 C C . ALA A 1 98 ? 13.626 -3.990 -20.163 1.00 71.25 98 ALA A C 1
ATOM 763 O O . ALA A 1 98 ? 13.322 -4.861 -20.989 1.00 71.25 98 ALA A O 1
ATOM 764 N N . MET A 1 99 ? 14.864 -3.860 -19.677 1.00 66.88 99 MET A N 1
ATOM 765 C CA . MET A 1 99 ? 15.983 -4.735 -20.017 1.00 66.88 99 MET A CA 1
ATOM 766 C C . MET A 1 99 ? 16.804 -5.112 -18.777 1.00 66.88 99 MET A C 1
ATOM 768 O O . MET A 1 99 ? 16.866 -4.340 -17.826 1.00 66.88 99 MET A O 1
ATOM 772 N N . PRO A 1 100 ? 17.444 -6.298 -18.769 1.00 64.62 100 PRO A N 1
ATOM 773 C CA . PRO A 1 100 ? 17.327 -7.398 -19.739 1.00 64.62 100 PRO A CA 1
ATOM 774 C C . PRO A 1 100 ? 15.953 -8.104 -19.684 1.00 64.62 100 PRO A C 1
ATOM 776 O O . PRO A 1 100 ? 15.188 -7.923 -18.745 1.00 64.62 100 PRO A O 1
ATOM 779 N N . ALA A 1 101 ? 15.609 -8.939 -20.675 1.00 65.94 101 ALA A N 1
ATOM 780 C CA . ALA A 1 101 ? 14.288 -9.592 -20.758 1.00 65.94 101 ALA A CA 1
ATOM 781 C C . ALA A 1 101 ? 13.916 -10.437 -19.516 1.00 65.94 101 ALA A C 1
ATOM 783 O O . ALA A 1 101 ? 12.737 -10.556 -19.183 1.00 65.94 101 ALA A O 1
ATOM 784 N N . ALA A 1 102 ? 14.912 -10.968 -18.797 1.00 65.19 102 ALA A N 1
ATOM 785 C CA . ALA A 1 102 ? 14.731 -11.637 -17.506 1.00 65.19 102 ALA A CA 1
ATOM 786 C C . ALA A 1 102 ? 14.236 -10.681 -16.397 1.00 65.19 102 ALA A C 1
ATOM 788 O O . ALA A 1 102 ? 13.497 -11.092 -15.505 1.00 65.19 102 ALA A O 1
ATOM 789 N N . ALA A 1 103 ? 14.585 -9.394 -16.481 1.00 67.88 103 ALA A N 1
ATOM 790 C CA . ALA A 1 103 ? 14.173 -8.351 -15.547 1.00 67.88 103 ALA A CA 1
ATOM 791 C C . ALA A 1 103 ? 12.730 -7.869 -15.790 1.00 67.88 103 ALA A C 1
ATOM 793 O O . ALA A 1 103 ? 12.091 -7.400 -14.857 1.00 67.88 103 ALA A O 1
ATOM 794 N N . LYS A 1 104 ? 12.133 -8.104 -16.973 1.00 65.81 104 LYS A N 1
ATOM 795 C CA . LYS A 1 104 ? 10.696 -7.827 -17.214 1.00 65.81 104 LYS A CA 1
ATOM 796 C C . LYS A 1 104 ? 9.757 -8.627 -16.304 1.00 65.81 104 LYS A C 1
ATOM 798 O O . LYS A 1 104 ? 8.570 -8.302 -16.208 1.00 65.81 104 LYS A O 1
ATOM 803 N N . GLN A 1 105 ? 10.263 -9.695 -15.687 1.00 72.62 105 GLN A N 1
ATOM 804 C CA . GLN A 1 105 ? 9.550 -10.512 -14.701 1.00 72.62 105 GLN A CA 1
ATOM 805 C C . GLN A 1 105 ? 9.788 -10.043 -13.260 1.00 72.62 105 GLN A C 1
ATOM 807 O O . GLN A 1 105 ? 9.320 -10.697 -12.329 1.00 72.62 105 GLN A O 1
ATOM 812 N N . GLN A 1 106 ? 10.520 -8.943 -13.084 1.00 78.75 106 GLN A N 1
ATOM 813 C CA . GLN A 1 106 ? 10.800 -8.309 -11.808 1.00 78.75 106 GLN A CA 1
ATOM 814 C C . GLN A 1 106 ? 10.085 -6.958 -11.742 1.00 78.75 106 GLN A C 1
ATOM 816 O O . GLN A 1 106 ? 9.947 -6.249 -12.738 1.00 78.75 106 GLN A O 1
ATOM 821 N N . LEU A 1 107 ? 9.612 -6.616 -10.554 1.00 82.19 107 LEU A N 1
ATOM 822 C CA . LEU A 1 107 ? 8.959 -5.357 -10.240 1.00 82.19 107 LEU A CA 1
ATOM 823 C C . LEU A 1 107 ? 9.666 -4.802 -9.008 1.00 82.19 107 LEU A C 1
ATOM 825 O O . LEU A 1 107 ? 9.596 -5.386 -7.928 1.00 82.19 107 LEU A O 1
ATOM 829 N N . LEU A 1 108 ? 10.424 -3.729 -9.191 1.00 86.56 108 LEU A N 1
ATOM 830 C CA . LEU A 1 108 ? 11.147 -3.069 -8.115 1.00 86.56 108 LEU A CA 1
ATOM 831 C C . LEU A 1 108 ? 10.181 -2.154 -7.375 1.00 86.56 108 LEU A C 1
ATOM 833 O O . LEU A 1 108 ? 9.456 -1.376 -7.988 1.00 86.56 108 LEU A O 1
ATOM 837 N N . ILE A 1 109 ? 10.169 -2.273 -6.055 1.00 88.75 109 ILE A N 1
ATOM 838 C CA . ILE A 1 109 ? 9.421 -1.405 -5.156 1.00 88.75 109 ILE A CA 1
ATOM 839 C C . ILE A 1 109 ? 10.440 -0.414 -4.612 1.00 88.75 109 ILE A C 1
ATOM 841 O O . ILE A 1 109 ? 11.115 -0.695 -3.621 1.00 88.75 109 ILE A O 1
ATOM 845 N N . ASN A 1 110 ? 10.596 0.720 -5.297 1.00 88.94 110 ASN A N 1
ATOM 846 C CA . ASN A 1 110 ? 11.587 1.728 -4.916 1.00 88.94 110 ASN A CA 1
ATOM 847 C C . ASN A 1 110 ? 11.228 2.322 -3.558 1.00 88.94 110 ASN A C 1
ATOM 849 O O . ASN A 1 110 ? 12.086 2.501 -2.694 1.00 88.94 110 ASN A O 1
ATOM 853 N N . ARG A 1 111 ? 9.935 2.608 -3.375 1.00 89.81 111 ARG A N 1
ATOM 854 C CA . ARG A 1 111 ? 9.418 3.222 -2.162 1.00 89.81 111 ARG A CA 1
ATOM 855 C C . ARG A 1 111 ? 7.951 2.873 -1.961 1.00 89.81 111 ARG A C 1
ATOM 857 O O . ARG A 1 111 ? 7.122 3.125 -2.822 1.00 89.81 111 ARG A O 1
ATOM 864 N N . LEU A 1 112 ? 7.634 2.360 -0.787 1.00 89.25 112 LEU A N 1
ATOM 865 C CA . LEU A 1 112 ? 6.291 2.238 -0.248 1.00 89.25 112 LEU A CA 1
ATOM 866 C C . LEU A 1 112 ? 6.282 2.983 1.082 1.00 89.25 112 LEU A C 1
ATOM 868 O O . LEU A 1 112 ? 6.860 2.505 2.055 1.00 89.25 112 LEU A O 1
ATOM 872 N N . THR A 1 113 ? 5.655 4.150 1.127 1.00 90.69 113 THR A N 1
ATOM 873 C CA . THR A 1 113 ? 5.422 4.874 2.375 1.00 90.69 113 THR A CA 1
ATOM 874 C C . THR A 1 113 ? 3.941 4.897 2.703 1.00 90.69 113 THR A C 1
ATOM 876 O O . THR A 1 113 ? 3.097 5.066 1.827 1.00 90.69 113 THR A O 1
ATOM 879 N N . LEU A 1 114 ? 3.627 4.715 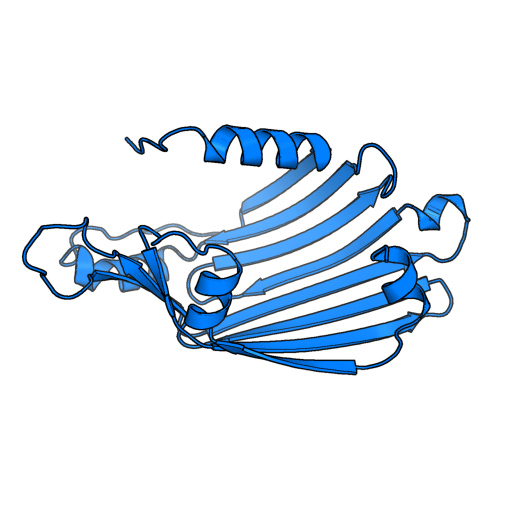3.976 1.00 87.56 114 LEU A N 1
ATOM 880 C CA . LEU A 1 114 ? 2.316 4.920 4.562 1.00 87.56 114 LEU A CA 1
ATOM 881 C C . LEU A 1 114 ? 2.520 5.817 5.772 1.00 87.56 114 LEU A C 1
ATOM 883 O O . LEU A 1 114 ? 3.268 5.476 6.679 1.00 87.56 114 LEU A O 1
ATOM 887 N N . GLU A 1 115 ? 1.864 6.958 5.784 1.00 87.25 115 GLU A N 1
ATOM 888 C CA . GLU A 1 115 ? 1.916 7.924 6.863 1.00 87.25 115 GLU A CA 1
ATOM 889 C C . GLU A 1 115 ? 0.493 8.178 7.333 1.00 87.25 115 GLU A C 1
ATOM 891 O O . GLU A 1 115 ? -0.372 8.622 6.578 1.00 87.25 115 GLU A O 1
ATOM 896 N N . SER A 1 116 ? 0.244 7.876 8.594 1.00 83.38 116 SER A N 1
ATOM 897 C CA . SER A 1 116 ? -0.997 8.177 9.282 1.00 83.38 116 SER A CA 1
ATOM 898 C C . SER A 1 116 ? -0.678 8.741 10.663 1.00 83.38 116 SER A C 1
ATOM 900 O O . SER A 1 116 ? 0.470 8.765 11.115 1.00 83.38 116 SER A O 1
ATOM 902 N N . SER A 1 117 ? -1.709 9.228 11.341 1.00 75.75 117 SER A N 1
ATOM 903 C CA . SER A 1 117 ? -1.599 9.704 12.717 1.00 75.75 117 SER A CA 1
ATOM 904 C C . SER A 1 117 ? -1.229 8.567 13.692 1.00 75.75 117 SER A C 1
ATOM 906 O O . SER A 1 117 ? -0.492 8.768 14.662 1.00 75.75 117 SER A O 1
ATOM 908 N N . THR A 1 118 ? -1.648 7.336 13.388 1.00 71.31 118 THR A N 1
ATOM 909 C CA . THR A 1 118 ? -1.428 6.153 14.230 1.00 71.31 118 THR A CA 1
ATOM 910 C C . THR A 1 118 ? -0.277 5.265 13.769 1.00 71.31 118 THR A C 1
ATOM 912 O O . THR A 1 118 ? 0.400 4.666 14.610 1.00 71.31 118 THR A O 1
ATOM 915 N N . LEU A 1 119 ? -0.027 5.192 12.461 1.00 79.69 119 LEU A N 1
ATOM 916 C CA . LEU A 1 119 ? 0.903 4.249 11.847 1.00 79.69 119 LEU A CA 1
ATOM 917 C C . LEU A 1 119 ? 1.814 4.946 10.832 1.00 79.69 119 LEU A C 1
ATOM 919 O O . LEU A 1 119 ? 1.375 5.761 10.028 1.00 79.69 119 LEU A O 1
ATOM 923 N N . GLY A 1 120 ? 3.086 4.570 10.834 1.00 83.19 120 GLY A N 1
ATOM 924 C CA . GLY A 1 120 ? 4.064 4.901 9.810 1.00 83.19 120 GLY A CA 1
ATOM 925 C C . GLY A 1 120 ? 4.654 3.617 9.242 1.00 83.19 120 GLY A C 1
ATOM 926 O O . GLY A 1 120 ? 5.052 2.732 9.991 1.00 83.19 120 GLY A O 1
ATOM 927 N N . LEU A 1 121 ? 4.737 3.489 7.928 1.00 86.38 121 LEU A N 1
ATOM 928 C CA . LEU A 1 121 ? 5.429 2.394 7.261 1.00 86.38 121 LEU A CA 1
ATOM 929 C C . LEU A 1 121 ? 6.304 2.990 6.172 1.00 86.38 121 LEU A C 1
ATOM 931 O O . LEU A 1 121 ? 5.844 3.812 5.390 1.00 86.38 121 LEU A O 1
ATOM 935 N N . ALA A 1 122 ? 7.556 2.567 6.109 1.00 87.69 122 ALA A N 1
ATOM 936 C CA . ALA A 1 122 ? 8.451 2.873 5.009 1.00 87.69 122 ALA A CA 1
ATOM 937 C C . ALA A 1 122 ? 9.123 1.575 4.586 1.00 87.69 122 ALA A C 1
ATOM 939 O O . ALA A 1 122 ? 9.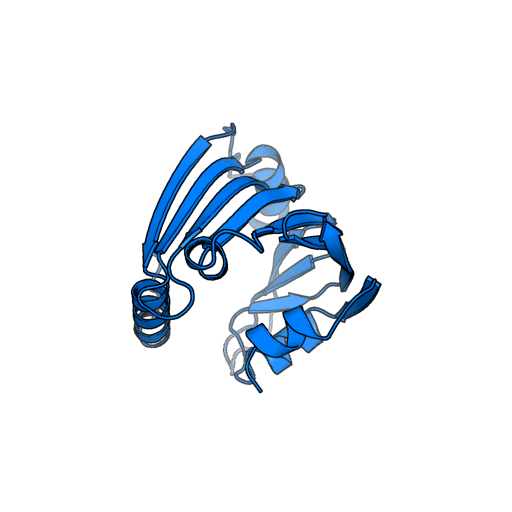825 0.956 5.378 1.00 87.69 122 ALA A O 1
ATOM 940 N N . ALA A 1 123 ? 8.899 1.143 3.354 1.00 87.44 123 ALA A N 1
ATOM 941 C CA . ALA A 1 123 ? 9.442 -0.097 2.839 1.00 87.44 123 ALA A CA 1
ATOM 942 C C . ALA A 1 123 ? 9.930 0.044 1.402 1.00 87.44 123 ALA A C 1
ATOM 944 O O . ALA A 1 123 ? 9.458 0.879 0.635 1.00 87.44 123 ALA A O 1
ATOM 945 N N . SER A 1 124 ? 10.875 -0.805 1.037 1.00 88.50 124 SER A N 1
ATOM 946 C CA . SER A 1 124 ? 11.373 -0.976 -0.319 1.00 88.50 124 SER A CA 1
ATOM 947 C C . SER A 1 124 ? 11.687 -2.448 -0.548 1.00 88.50 124 SER A C 1
ATOM 949 O O . SER A 1 124 ? 11.799 -3.246 0.386 1.00 88.50 124 SER A O 1
ATOM 951 N N . GLY A 1 125 ? 11.759 -2.855 -1.805 1.00 87.44 125 GLY A N 1
ATOM 952 C CA . GLY A 1 125 ? 11.907 -4.265 -2.104 1.00 87.44 125 GLY A CA 1
ATOM 953 C C . GLY A 1 125 ? 11.795 -4.590 -3.573 1.00 87.44 125 GLY A C 1
ATOM 954 O O . GLY A 1 125 ? 11.947 -3.741 -4.449 1.00 87.44 125 GLY A O 1
ATOM 955 N N . ARG A 1 126 ? 11.524 -5.859 -3.846 1.00 86.25 126 ARG A N 1
ATOM 956 C CA . ARG A 1 126 ? 11.339 -6.372 -5.195 1.00 86.25 126 ARG A CA 1
ATOM 957 C C . ARG A 1 126 ? 10.382 -7.548 -5.196 1.00 86.25 126 ARG A C 1
ATOM 959 O O . ARG A 1 126 ? 10.409 -8.405 -4.317 1.00 86.25 126 ARG A O 1
ATOM 966 N N . LEU A 1 127 ? 9.581 -7.608 -6.242 1.00 81.62 127 LEU A N 1
ATOM 967 C CA . LEU A 1 127 ? 8.765 -8.750 -6.595 1.00 81.62 127 LEU A CA 1
ATOM 968 C C . LEU A 1 127 ? 9.407 -9.422 -7.804 1.00 81.62 127 LEU A C 1
ATOM 970 O O . LEU A 1 127 ? 9.542 -8.806 -8.854 1.00 81.62 127 LEU A O 1
ATOM 974 N N . SER A 1 128 ? 9.837 -10.667 -7.652 1.00 81.50 128 SER A N 1
ATOM 975 C CA . SER A 1 128 ? 10.457 -11.464 -8.713 1.00 81.50 128 SER A CA 1
ATOM 976 C C . SER A 1 128 ? 9.501 -12.558 -9.181 1.00 81.50 128 SER A C 1
ATOM 978 O O . SER A 1 128 ? 8.639 -12.998 -8.422 1.00 81.50 128 SER A O 1
ATOM 980 N N . ASP A 1 129 ? 9.666 -13.015 -10.421 1.00 74.62 129 ASP A N 1
ATOM 981 C CA . ASP A 1 129 ? 8.881 -14.113 -11.000 1.00 74.62 129 ASP A CA 1
ATOM 982 C C . ASP A 1 129 ? 7.360 -13.836 -11.013 1.00 74.62 129 ASP A C 1
ATOM 984 O O . ASP A 1 129 ? 6.545 -14.572 -10.456 1.00 74.62 129 ASP A O 1
ATOM 988 N N . LEU A 1 130 ? 6.957 -12.739 -11.670 1.00 66.88 130 LEU A N 1
ATOM 989 C CA . LEU A 1 130 ? 5.551 -12.304 -11.787 1.00 66.88 130 LEU A CA 1
ATOM 990 C C . LEU A 1 130 ? 4.603 -13.360 -12.401 1.00 66.88 130 LEU A C 1
ATOM 992 O O . LEU A 1 130 ? 3.388 -13.314 -12.164 1.00 66.88 130 LEU A O 1
ATOM 996 N N . ARG A 1 131 ? 5.141 -14.295 -13.199 1.00 66.62 131 ARG A N 1
ATOM 997 C CA . ARG A 1 131 ? 4.372 -15.321 -13.926 1.00 66.62 131 ARG A CA 1
ATOM 998 C C . ARG A 1 131 ? 4.328 -16.680 -13.223 1.00 66.62 131 ARG A C 1
ATOM 1000 O O . ARG A 1 131 ? 3.407 -17.439 -13.509 1.00 66.62 131 ARG A O 1
ATOM 1007 N N . GLY A 1 132 ? 5.278 -16.978 -12.339 1.00 69.94 132 GLY A N 1
ATOM 1008 C CA . GLY A 1 132 ? 5.363 -18.235 -11.602 1.00 69.94 132 GLY A CA 1
ATOM 1009 C C . GLY A 1 132 ? 5.049 -18.072 -10.117 1.00 69.94 132 GLY A C 1
ATOM 1010 O O . GLY A 1 132 ? 3.916 -17.803 -9.716 1.00 69.94 132 GLY A O 1
ATOM 1011 N N . SER A 1 133 ? 6.068 -18.281 -9.291 1.00 64.25 133 SER A N 1
ATOM 1012 C CA . SER A 1 133 ? 5.994 -18.338 -7.830 1.00 64.25 133 SER A CA 1
ATOM 1013 C C . SER A 1 133 ? 5.764 -16.981 -7.153 1.00 64.25 133 SER A C 1
ATOM 1015 O O . SER A 1 133 ? 5.361 -16.963 -5.989 1.00 64.25 133 SER A O 1
ATOM 1017 N N . ARG A 1 134 ? 5.953 -15.854 -7.860 1.00 74.31 134 ARG A N 1
ATOM 1018 C CA . ARG A 1 134 ? 5.739 -14.479 -7.365 1.00 74.31 134 ARG A CA 1
ATOM 1019 C C . ARG A 1 134 ? 6.409 -14.237 -6.015 1.00 74.31 134 ARG A C 1
ATOM 1021 O O . ARG A 1 134 ? 5.743 -14.066 -4.993 1.00 74.31 134 ARG A O 1
ATOM 1028 N N . GLN A 1 135 ? 7.734 -14.255 -6.016 1.00 78.81 135 GLN A N 1
ATOM 1029 C CA . GLN A 1 135 ? 8.544 -14.096 -4.817 1.00 78.81 135 GLN A CA 1
ATOM 1030 C C . GLN A 1 135 ? 8.683 -12.615 -4.448 1.00 78.81 135 GLN A C 1
ATOM 1032 O O . GLN A 1 135 ? 9.326 -11.847 -5.162 1.00 78.81 135 GLN A O 1
ATOM 1037 N N . LEU A 1 136 ? 8.080 -12.216 -3.333 1.00 81.19 136 LEU A N 1
ATOM 1038 C CA . LEU A 1 136 ? 8.186 -10.881 -2.756 1.00 81.19 136 LEU A CA 1
ATOM 1039 C C . LEU A 1 136 ? 9.332 -10.864 -1.735 1.00 81.19 136 LEU A C 1
ATOM 1041 O O . LEU A 1 136 ? 9.352 -11.706 -0.844 1.00 81.19 136 LEU A O 1
ATOM 1045 N N . ASP A 1 137 ? 10.260 -9.916 -1.854 1.00 83.69 137 ASP A N 1
ATOM 1046 C CA . ASP A 1 137 ? 11.220 -9.531 -0.806 1.00 83.69 137 ASP A CA 1
ATOM 1047 C C . ASP A 1 137 ? 10.994 -8.046 -0.525 1.00 83.69 137 ASP A C 1
ATOM 1049 O O . ASP A 1 137 ? 11.194 -7.209 -1.407 1.00 83.69 137 ASP A O 1
ATOM 1053 N N . LEU A 1 138 ? 10.505 -7.726 0.667 1.00 84.88 138 LEU A N 1
ATOM 1054 C CA . LEU A 1 138 ? 10.142 -6.381 1.085 1.00 84.88 138 LEU A CA 1
ATOM 1055 C C . LEU A 1 138 ? 10.744 -6.112 2.458 1.00 84.88 138 LEU A C 1
ATOM 1057 O O . LEU A 1 138 ? 10.567 -6.887 3.394 1.00 84.88 138 LEU A O 1
ATOM 1061 N N . ARG A 1 139 ? 11.477 -5.013 2.585 1.00 85.06 139 ARG A N 1
ATOM 1062 C CA . ARG A 1 139 ? 12.191 -4.641 3.806 1.00 85.06 139 ARG A CA 1
ATOM 1063 C C . ARG 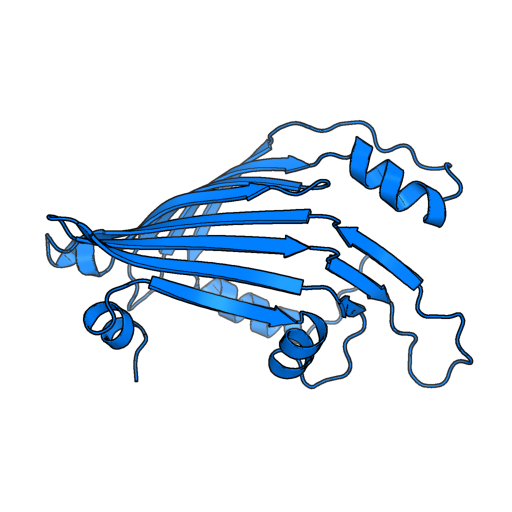A 1 139 ? 11.885 -3.203 4.137 1.00 85.06 139 ARG A C 1
ATOM 1065 O O . ARG A 1 139 ? 11.732 -2.376 3.244 1.00 85.06 139 ARG A O 1
ATOM 1072 N N . GLY A 1 140 ? 11.794 -2.896 5.416 1.00 85.31 140 GLY A N 1
ATOM 1073 C CA . GLY A 1 140 ? 11.389 -1.565 5.808 1.00 85.31 140 GLY A CA 1
ATOM 1074 C C . GLY A 1 140 ? 11.389 -1.346 7.298 1.00 85.31 140 GLY A C 1
ATOM 1075 O O . GLY A 1 140 ? 11.863 -2.169 8.076 1.00 85.31 140 GLY A O 1
ATOM 1076 N N . THR A 1 141 ? 10.832 -0.212 7.678 1.00 82.38 141 THR A N 1
ATOM 1077 C CA . THR A 1 141 ? 10.544 0.158 9.049 1.00 82.38 141 THR A CA 1
ATOM 1078 C C . THR A 1 141 ? 9.050 0.382 9.201 1.00 82.38 141 THR A C 1
ATOM 1080 O O . THR A 1 141 ? 8.384 0.968 8.346 1.00 82.38 141 THR A O 1
ATOM 1083 N N . PHE A 1 142 ? 8.513 -0.110 10.306 1.00 83.75 142 PHE A N 1
ATOM 1084 C CA . PHE A 1 142 ? 7.151 0.134 10.732 1.00 83.75 142 PHE A CA 1
ATOM 1085 C C . PHE A 1 142 ? 7.202 0.867 12.065 1.00 83.75 142 PHE A C 1
ATOM 1087 O O . PHE A 1 142 ? 7.782 0.386 13.033 1.00 83.75 142 PHE A O 1
ATOM 1094 N N . ALA A 1 143 ? 6.634 2.058 12.113 1.00 79.69 143 ALA A N 1
ATOM 1095 C CA . ALA A 1 143 ? 6.502 2.857 13.311 1.00 79.69 143 ALA A CA 1
ATOM 1096 C C . ALA A 1 143 ? 5.036 2.844 13.737 1.00 79.69 143 ALA A C 1
ATOM 1098 O O . ALA A 1 143 ? 4.147 3.191 12.970 1.00 79.69 143 ALA A O 1
ATOM 1099 N N . THR A 1 144 ? 4.774 2.471 14.982 1.00 73.75 144 THR A N 1
ATOM 1100 C CA . THR A 1 144 ? 3.451 2.649 15.584 1.00 73.75 144 THR A CA 1
ATOM 1101 C C . THR A 1 144 ? 3.524 3.786 16.581 1.00 73.75 144 THR A C 1
ATOM 1103 O O . THR A 1 144 ? 4.365 3.775 17.483 1.00 73.75 144 THR A O 1
ATOM 1106 N N . ASN A 1 145 ? 2.639 4.768 16.436 1.00 71.19 145 ASN A N 1
ATOM 1107 C CA . ASN A 1 145 ? 2.524 5.849 17.396 1.00 71.19 145 ASN A CA 1
ATOM 1108 C C . ASN A 1 145 ? 1.498 5.478 18.473 1.00 71.19 145 ASN A C 1
ATOM 1110 O O . ASN A 1 145 ? 0.334 5.884 18.426 1.00 71.19 145 ASN A O 1
ATOM 1114 N N . PHE A 1 146 ? 1.938 4.711 19.476 1.00 66.06 146 PHE A N 1
ATOM 1115 C CA . PHE A 1 146 ? 1.056 4.280 20.564 1.00 66.06 146 PHE A CA 1
ATOM 1116 C C . PHE A 1 146 ? 0.524 5.451 21.404 1.00 66.06 146 PHE A C 1
ATOM 1118 O O . PHE A 1 146 ? -0.554 5.350 21.988 1.00 66.06 146 PHE A O 1
ATOM 1125 N N . SER A 1 147 ? 1.207 6.602 21.402 1.00 59.91 147 SER A N 1
ATOM 1126 C CA . SER A 1 147 ? 0.711 7.815 22.065 1.00 59.91 147 SER A CA 1
ATOM 1127 C C . SER A 1 147 ? -0.515 8.420 21.362 1.00 59.91 147 SER A C 1
ATOM 1129 O O . SER A 1 147 ? -1.373 9.010 22.014 1.00 59.91 147 SER A O 1
ATOM 1131 N N . GLN A 1 148 ? -0.648 8.229 20.045 1.00 61.47 148 GLN A N 1
ATOM 1132 C CA . GLN A 1 148 ? -1.850 8.617 19.304 1.00 61.47 148 GLN A CA 1
ATOM 1133 C C . GLN A 1 148 ? -2.926 7.528 19.342 1.00 61.47 148 GLN A C 1
ATOM 1135 O O . GLN A 1 148 ? -4.098 7.853 19.523 1.00 61.47 148 GLN A O 1
ATOM 1140 N N . LEU A 1 149 ? -2.542 6.245 19.305 1.00 64.31 149 LEU A N 1
ATOM 1141 C CA . LEU A 1 149 ? -3.482 5.142 19.545 1.00 64.31 149 LEU A CA 1
ATOM 1142 C C . LEU A 1 149 ? -4.129 5.239 20.930 1.00 64.31 149 LEU A C 1
ATOM 1144 O O . LEU A 1 149 ? -5.338 5.096 21.044 1.00 64.31 149 LEU A O 1
ATOM 1148 N N . SER A 1 150 ? -3.367 5.542 21.981 1.00 57.28 150 SER A N 1
ATOM 1149 C CA . SER A 1 150 ? -3.922 5.725 23.328 1.00 57.28 150 SER A CA 1
ATOM 1150 C C . SER A 1 150 ? -4.901 6.896 23.397 1.00 57.28 150 SER A C 1
ATOM 1152 O O . SER A 1 150 ? -5.955 6.745 24.009 1.00 57.28 150 SER A O 1
ATOM 1154 N N . ARG A 1 151 ? -4.640 8.018 22.706 1.00 60.34 151 ARG A N 1
ATOM 1155 C CA . ARG A 1 151 ? -5.597 9.140 22.593 1.00 60.34 151 ARG A CA 1
ATOM 1156 C C . ARG A 1 151 ? -6.890 8.744 21.881 1.00 60.34 151 ARG A C 1
ATOM 1158 O O . ARG A 1 151 ? -7.958 9.147 22.328 1.00 60.34 151 ARG A O 1
ATOM 1165 N N . LEU A 1 152 ? -6.809 7.926 20.832 1.00 58.38 152 LEU A N 1
ATOM 1166 C CA . LEU A 1 152 ? -7.987 7.387 20.138 1.00 58.38 152 LEU A CA 1
ATOM 1167 C C . LEU A 1 152 ? -8.726 6.322 20.959 1.00 58.38 152 LEU A C 1
ATOM 1169 O O . LEU A 1 152 ? -9.938 6.181 20.837 1.00 58.38 152 LEU A O 1
ATOM 1173 N N . LEU A 1 153 ? -8.019 5.601 21.832 1.00 57.25 153 LEU A N 1
ATOM 1174 C CA . LEU A 1 153 ? -8.598 4.617 22.747 1.00 57.25 153 LEU A CA 1
ATOM 1175 C C . LEU A 1 153 ? -9.154 5.251 24.030 1.00 57.25 153 LEU A C 1
ATOM 1177 O O . LEU A 1 153 ? -9.967 4.624 24.702 1.00 57.25 153 LEU A O 1
ATOM 1181 N N . THR A 1 154 ? -8.769 6.485 24.370 1.00 55.41 154 THR A N 1
ATOM 1182 C CA . THR A 1 154 ? -9.173 7.176 25.610 1.00 55.41 154 THR A CA 1
ATOM 1183 C C . THR A 1 154 ? -10.699 7.318 25.762 1.00 55.41 154 THR A C 1
ATOM 1185 O O . THR A 1 154 ? -11.196 7.021 26.851 1.00 55.41 154 THR A O 1
ATOM 1188 N N . PRO A 1 155 ? -11.480 7.672 24.715 1.00 55.03 155 PRO A N 1
ATOM 1189 C CA . PRO A 1 155 ? -12.944 7.720 24.803 1.00 55.03 155 PRO A CA 1
ATOM 1190 C C . PRO A 1 155 ? -13.573 6.339 25.041 1.00 55.03 155 PRO A C 1
ATOM 1192 O O . PRO A 1 155 ? -14.643 6.233 25.630 1.00 55.03 155 PRO A O 1
ATOM 1195 N N . ALA A 1 156 ? -12.906 5.274 24.585 1.00 53.56 156 ALA A N 1
ATOM 1196 C CA . ALA A 1 156 ? -13.374 3.896 24.674 1.00 53.56 156 ALA A CA 1
ATOM 1197 C C . ALA A 1 156 ? -12.935 3.175 25.964 1.00 53.56 156 ALA A C 1
ATOM 1199 O O . ALA A 1 156 ? -13.602 2.217 26.357 1.00 53.56 156 ALA A O 1
ATOM 1200 N N . SER A 1 157 ? -11.838 3.613 26.595 1.00 50.91 157 SER A N 1
ATOM 1201 C CA . SER A 1 157 ? -11.219 2.989 27.775 1.00 50.91 157 SER A CA 1
ATOM 1202 C C . SER A 1 157 ? -11.347 3.811 29.064 1.00 50.91 157 SER A C 1
ATOM 1204 O O . SER A 1 157 ? -10.833 3.397 30.102 1.00 50.91 157 SER A O 1
ATOM 1206 N N . GLY A 1 158 ? -11.990 4.985 29.020 1.00 55.78 158 GLY A N 1
ATOM 1207 C CA . GLY A 1 158 ? -12.125 5.870 30.184 1.00 55.78 158 GLY A CA 1
ATOM 1208 C C . GLY A 1 158 ? -10.788 6.409 30.706 1.00 55.78 158 GLY A C 1
ATOM 1209 O O . GLY A 1 158 ? -10.694 6.783 31.870 1.00 55.78 158 GLY A O 1
ATOM 1210 N N . GLY A 1 159 ? -9.740 6.409 29.872 1.00 55.66 159 GLY A N 1
ATOM 1211 C CA . GLY A 1 159 ? -8.391 6.838 30.258 1.00 55.66 159 GLY A CA 1
ATOM 1212 C C . GLY A 1 159 ? -7.596 5.829 31.094 1.00 55.66 159 GLY A C 1
ATOM 1213 O O . GLY A 1 159 ? -6.513 6.167 31.561 1.00 55.66 159 GLY A O 1
ATOM 1214 N N . LEU A 1 160 ? -8.086 4.595 31.264 1.00 51.19 160 LEU A N 1
ATOM 1215 C CA . LEU A 1 160 ? -7.428 3.573 32.094 1.00 51.19 160 LEU A CA 1
ATOM 1216 C C . LEU A 1 160 ? -6.179 2.954 31.449 1.00 51.19 160 LEU A C 1
ATOM 1218 O O . LEU A 1 160 ? -5.345 2.390 32.151 1.00 51.19 160 LEU A O 1
ATOM 1222 N N . VAL A 1 161 ? -6.041 3.040 30.123 1.00 50.91 161 VAL A N 1
ATOM 1223 C CA . VAL A 1 161 ? -4.950 2.387 29.388 1.00 50.91 161 VAL A CA 1
ATOM 1224 C C . VAL A 1 161 ? -4.128 3.431 28.644 1.00 50.91 161 VAL A C 1
ATOM 1226 O O . VAL A 1 161 ? -4.527 3.932 27.591 1.00 50.91 161 VAL A O 1
ATOM 1229 N N . GLN A 1 162 ? -2.953 3.741 29.189 1.00 53.25 162 GLN A N 1
ATOM 1230 C CA . GLN A 1 162 ? -1.954 4.580 28.541 1.00 53.25 162 GLN A CA 1
ATOM 1231 C C . GLN A 1 162 ? -0.914 3.679 27.869 1.00 53.25 162 GLN A C 1
ATOM 1233 O O . GLN A 1 162 ? -0.028 3.134 28.520 1.00 53.25 162 GLN A O 1
ATOM 1238 N N . LEU A 1 163 ? -1.039 3.498 26.554 1.00 54.94 163 LEU A N 1
ATOM 1239 C CA . LEU A 1 163 ? -0.023 2.811 25.760 1.00 54.94 163 LEU A CA 1
ATOM 1240 C C . LEU A 1 163 ? 1.118 3.796 25.483 1.00 54.94 163 LEU A C 1
ATOM 1242 O O . LEU A 1 163 ? 0.954 4.758 24.730 1.00 54.94 163 LEU A O 1
ATOM 1246 N N . SER A 1 164 ? 2.262 3.571 26.122 1.00 52.28 164 SER A N 1
ATOM 1247 C CA . SER A 1 164 ? 3.500 4.314 25.898 1.00 52.28 164 SER A CA 1
ATOM 1248 C C . SER A 1 164 ? 4.575 3.376 25.346 1.00 52.28 164 SER A C 1
ATOM 1250 O O . SER A 1 164 ? 4.660 2.206 25.709 1.00 52.28 164 SER A O 1
ATOM 1252 N N . GLY A 1 165 ? 5.354 3.884 24.395 1.00 54.81 165 GLY A N 1
ATOM 1253 C CA . GLY A 1 165 ? 6.238 3.091 23.540 1.00 54.81 165 GLY A CA 1
ATOM 1254 C C . GLY A 1 165 ? 5.985 3.434 22.077 1.00 54.81 165 GLY A C 1
ATOM 1255 O O . GLY A 1 165 ? 4.923 3.939 21.731 1.00 54.81 165 GLY A O 1
ATOM 1256 N N . GLY A 1 166 ? 6.971 3.247 21.212 1.00 55.88 166 GLY A N 1
ATOM 1257 C CA . GLY A 1 166 ? 6.838 3.578 19.796 1.00 55.88 166 GLY A CA 1
ATOM 1258 C C . GLY A 1 166 ? 8.166 4.005 19.205 1.00 55.88 166 GLY A C 1
ATOM 1259 O O . GLY A 1 166 ? 8.791 4.957 19.662 1.00 55.88 166 GLY A O 1
ATOM 1260 N N . GLY A 1 167 ? 8.594 3.275 18.188 1.00 63.34 167 GLY A N 1
ATOM 1261 C CA . GLY A 1 167 ? 9.787 3.558 17.412 1.00 63.34 167 GLY A CA 1
ATOM 1262 C C . GLY A 1 167 ? 9.725 2.791 16.094 1.00 63.34 167 GLY A C 1
ATOM 1263 O O . GLY A 1 167 ? 8.941 1.844 15.986 1.00 63.34 167 GLY A O 1
ATOM 1264 N N . PRO A 1 168 ? 10.501 3.199 15.082 1.00 72.56 168 PRO A N 1
ATOM 1265 C CA . PRO A 1 168 ? 10.597 2.462 13.831 1.00 72.56 168 PRO A CA 1
ATOM 1266 C C . PRO A 1 168 ? 11.189 1.072 14.101 1.00 72.56 168 PRO A C 1
ATOM 1268 O O . PRO A 1 168 ? 12.380 0.934 14.373 1.00 72.56 168 PRO A O 1
ATOM 1271 N N . GLN A 1 169 ? 10.350 0.041 14.042 1.00 79.25 169 GLN A N 1
ATOM 1272 C CA . GLN A 1 169 ? 10.768 -1.352 14.112 1.00 79.25 169 GLN A CA 1
ATOM 1273 C C . GLN A 1 169 ? 11.116 -1.838 12.704 1.00 79.25 169 GLN A C 1
ATOM 1275 O O . GLN A 1 169 ? 10.267 -1.761 11.809 1.00 79.25 169 GLN A O 1
ATOM 1280 N N . PRO A 1 170 ? 12.350 -2.312 12.467 1.00 83.56 170 PRO A N 1
ATOM 1281 C CA . PRO A 1 170 ? 12.702 -2.881 11.181 1.00 83.56 170 PRO A CA 1
ATOM 1282 C C . PRO A 1 170 ? 11.943 -4.189 10.970 1.00 83.56 170 PRO A C 1
ATOM 1284 O O . PRO A 1 170 ? 11.784 -4.991 11.890 1.00 83.56 170 PRO A O 1
ATOM 1287 N N . PHE A 1 171 ? 11.510 -4.421 9.740 1.00 81.00 171 PHE A N 1
ATOM 1288 C CA . PHE A 1 171 ? 10.914 -5.677 9.325 1.00 81.00 171 PHE A CA 1
ATOM 1289 C C . PHE A 1 171 ? 11.490 -6.113 7.978 1.00 81.00 171 PHE A C 1
ATOM 1291 O O . PHE A 1 171 ? 11.901 -5.296 7.149 1.00 81.00 171 PHE A O 1
ATOM 1298 N N . ALA A 1 172 ? 11.513 -7.423 7.764 1.00 81.19 172 ALA A N 1
ATOM 1299 C CA . ALA A 1 172 ? 11.851 -8.035 6.492 1.00 81.19 172 ALA A CA 1
ATOM 1300 C C . ALA A 1 172 ? 10.830 -9.137 6.220 1.00 81.19 172 ALA A C 1
ATOM 1302 O O . ALA A 1 172 ? 10.640 -10.033 7.039 1.00 81.19 172 ALA A O 1
ATOM 1303 N N . LEU A 1 173 ? 10.159 -9.039 5.082 1.00 79.06 173 LEU A N 1
ATOM 1304 C CA . LEU A 1 173 ? 9.159 -9.981 4.618 1.00 79.06 173 LEU A CA 1
ATOM 1305 C C . LEU A 1 173 ? 9.657 -10.591 3.315 1.00 79.06 173 LEU A C 1
ATOM 1307 O O . LEU A 1 173 ? 9.838 -9.890 2.322 1.00 79.06 173 LEU A O 1
ATOM 1311 N N . SER A 1 174 ? 9.876 -11.901 3.320 1.00 81.00 174 SER A N 1
ATOM 1312 C CA . SER A 1 174 ? 10.225 -12.661 2.127 1.00 81.00 174 SER A CA 1
ATOM 1313 C C . SER A 1 174 ? 9.301 -13.866 1.989 1.00 81.00 174 SER A C 1
ATOM 1315 O O . SER A 1 174 ? 9.065 -14.596 2.949 1.00 81.00 174 SER A O 1
ATOM 1317 N N . GLY A 1 175 ? 8.726 -14.068 0.805 1.00 78.06 175 GLY A N 1
ATOM 1318 C CA . GLY A 1 175 ? 7.790 -15.172 0.591 1.00 78.06 175 GLY A CA 1
ATOM 1319 C C . GLY A 1 175 ? 7.153 -15.199 -0.793 1.00 78.06 175 GLY A C 1
ATOM 1320 O O . GLY A 1 175 ? 7.277 -14.259 -1.575 1.00 78.06 175 GLY A O 1
ATOM 1321 N N . SER A 1 176 ? 6.465 -16.297 -1.105 1.00 77.00 176 SER A N 1
ATOM 1322 C CA . SER A 1 176 ? 5.694 -16.454 -2.344 1.00 77.00 176 SER A CA 1
ATOM 1323 C C . SER A 1 176 ? 4.277 -15.905 -2.164 1.00 77.00 176 SER A C 1
ATOM 1325 O O . SER A 1 176 ? 3.538 -16.355 -1.287 1.00 77.00 176 SER A O 1
ATOM 1327 N N . LEU A 1 177 ? 3.851 -14.979 -3.029 1.00 68.81 177 LEU A N 1
ATOM 1328 C CA . LEU A 1 177 ? 2.488 -14.431 -2.999 1.00 68.81 177 LEU A CA 1
ATOM 1329 C C . LEU A 1 177 ? 1.409 -15.497 -3.258 1.00 68.81 177 LEU A C 1
ATOM 1331 O O . LEU A 1 177 ? 0.278 -15.330 -2.808 1.00 68.81 177 LEU A O 1
ATOM 1335 N N . ASN A 1 178 ? 1.738 -16.599 -3.942 1.00 66.00 178 ASN A N 1
ATOM 1336 C CA . ASN A 1 178 ? 0.788 -17.692 -4.175 1.00 66.00 178 ASN A CA 1
ATOM 1337 C C . ASN A 1 178 ? 0.438 -18.422 -2.869 1.00 66.00 178 ASN A C 1
ATOM 1339 O O . ASN A 1 178 ? -0.722 -18.765 -2.657 1.00 66.00 178 ASN A O 1
ATOM 1343 N N . GLN A 1 179 ? 1.416 -18.589 -1.974 1.00 63.47 179 GLN A N 1
ATOM 1344 C CA . GLN A 1 179 ? 1.195 -19.184 -0.653 1.00 63.47 179 GLN A CA 1
ATOM 1345 C C . GLN A 1 179 ? 0.418 -18.237 0.267 1.00 63.47 179 GLN A C 1
ATOM 1347 O O . GLN A 1 179 ? -0.460 -18.686 0.992 1.00 63.47 179 GLN A O 1
ATOM 1352 N N . VAL A 1 180 ? 0.664 -16.922 0.189 1.00 59.50 180 VAL A N 1
ATOM 1353 C CA . VAL A 1 180 ? -0.116 -15.927 0.951 1.00 59.50 180 VAL A CA 1
ATOM 1354 C C . VAL A 1 180 ? -1.568 -15.881 0.470 1.00 59.50 180 VAL A C 1
ATOM 1356 O O . VAL A 1 180 ? -2.481 -15.816 1.285 1.00 59.50 180 VAL A O 1
ATOM 1359 N N . GLY A 1 181 ? -1.805 -15.958 -0.844 1.00 57.97 181 GLY A N 1
ATOM 1360 C CA . GLY A 1 181 ? -3.156 -16.026 -1.405 1.00 57.97 181 GLY A CA 1
ATOM 1361 C C . GLY A 1 181 ? -3.919 -17.280 -0.970 1.00 57.97 181 GLY A C 1
ATOM 1362 O O . GLY A 1 181 ? -5.099 -17.186 -0.644 1.00 57.97 181 GLY A O 1
ATOM 1363 N N . GLN A 1 182 ? -3.243 -18.431 -0.910 1.00 59.00 182 GLN A N 1
ATOM 1364 C CA . GLN A 1 182 ? -3.815 -19.674 -0.381 1.00 59.00 182 GLN A CA 1
ATOM 1365 C C . GLN A 1 182 ? -4.080 -19.577 1.126 1.00 59.00 182 GLN A C 1
ATOM 1367 O O . GLN A 1 182 ? -5.194 -19.852 1.552 1.00 59.00 182 GLN A O 1
ATOM 1372 N N . ALA A 1 183 ? -3.128 -19.068 1.911 1.00 58.22 183 ALA A N 1
ATOM 1373 C CA . ALA A 1 183 ? -3.289 -18.887 3.353 1.00 58.22 183 ALA A CA 1
ATOM 1374 C C . ALA A 1 183 ? -4.394 -17.879 3.712 1.00 58.22 183 ALA A C 1
ATOM 1376 O O . ALA A 1 183 ? -5.114 -18.087 4.679 1.00 58.22 183 ALA A O 1
ATOM 1377 N N . LEU A 1 184 ? -4.579 -16.801 2.939 1.00 54.47 184 LEU A N 1
ATOM 1378 C CA . LEU A 1 184 ? -5.690 -15.857 3.127 1.00 54.47 184 LEU A CA 1
ATOM 1379 C C . LEU A 1 184 ? -7.037 -16.450 2.691 1.00 54.47 184 LEU A C 1
ATOM 1381 O O . LEU A 1 184 ? -8.059 -16.151 3.307 1.00 54.47 184 LEU A O 1
ATOM 1385 N N . ALA A 1 185 ? -7.054 -17.295 1.656 1.00 54.56 185 ALA A N 1
ATOM 1386 C CA . ALA A 1 185 ? -8.252 -18.031 1.260 1.00 54.56 185 ALA A CA 1
ATOM 1387 C C . ALA A 1 185 ? -8.656 -19.070 2.322 1.00 54.56 185 ALA A C 1
ATOM 1389 O O . ALA A 1 185 ? -9.842 -19.222 2.608 1.00 54.56 185 ALA A O 1
ATOM 1390 N N . GLU A 1 186 ? -7.678 -19.726 2.948 1.00 52.59 186 GLU A N 1
ATOM 1391 C CA . GLU A 1 186 ? -7.874 -20.666 4.055 1.00 52.59 186 GLU A CA 1
ATOM 1392 C C . GLU A 1 186 ? -8.240 -19.944 5.366 1.00 52.59 186 GLU A C 1
ATOM 1394 O O . GLU A 1 186 ? -9.176 -20.350 6.052 1.00 52.59 186 GLU A O 1
ATOM 1399 N N . ALA A 1 187 ? -7.598 -18.815 5.684 1.00 51.81 187 ALA A N 1
ATOM 1400 C CA . ALA A 1 187 ? -7.915 -17.994 6.857 1.00 51.81 187 ALA A CA 1
ATOM 1401 C C . ALA A 1 187 ? -9.281 -17.294 6.744 1.00 51.81 187 ALA A C 1
ATOM 1403 O O . ALA A 1 187 ? -9.938 -17.061 7.753 1.00 51.81 187 ALA A O 1
ATOM 1404 N N . GLY A 1 188 ? -9.758 -17.014 5.526 1.00 44.91 188 GLY A N 1
ATOM 1405 C CA . GLY A 1 188 ? -11.130 -16.561 5.281 1.00 44.91 188 GLY A CA 1
ATOM 1406 C C . GLY A 1 188 ? -12.205 -17.618 5.579 1.00 44.91 188 GLY A C 1
ATOM 1407 O O . GLY A 1 188 ? -13.387 -17.272 5.632 1.00 44.91 188 GLY A O 1
ATOM 1408 N N . ALA A 1 189 ? -11.817 -18.883 5.783 1.00 44.16 189 ALA A N 1
ATOM 1409 C CA . ALA A 1 189 ? -12.708 -19.984 6.153 1.00 44.16 189 ALA A CA 1
ATOM 1410 C C . ALA A 1 189 ? -12.676 -20.327 7.656 1.00 44.16 189 ALA A C 1
ATOM 1412 O O . ALA A 1 189 ? -13.506 -21.114 8.112 1.00 44.16 189 ALA A O 1
ATOM 1413 N N . GLY A 1 190 ? -11.765 -19.733 8.435 1.00 37.69 190 GLY A N 1
ATOM 1414 C CA . GLY A 1 190 ? -11.664 -19.944 9.878 1.00 37.69 190 GLY A CA 1
ATOM 1415 C C . GLY A 1 190 ? -12.245 -18.770 10.674 1.00 37.69 190 GLY A C 1
ATOM 1416 O O . GLY A 1 190 ? -11.958 -17.616 10.346 1.00 37.69 190 GLY A O 1
ATOM 1417 N N . PRO A 1 191 ? -13.047 -19.003 11.730 1.00 38.34 191 PRO A N 1
ATOM 1418 C CA . PRO A 1 191 ? -13.371 -17.940 12.667 1.00 38.34 191 PRO A CA 1
ATOM 1419 C C . PRO A 1 191 ? -12.072 -17.493 13.345 1.00 38.34 191 PRO A C 1
ATOM 1421 O O . PRO A 1 191 ? -11.392 -18.284 13.992 1.00 38.34 191 PRO A O 1
ATOM 1424 N N . VAL A 1 192 ? -11.713 -16.221 13.176 1.00 41.00 192 VAL A N 1
ATOM 1425 C CA . VAL A 1 192 ? -10.646 -15.599 13.961 1.00 41.00 192 VAL A CA 1
ATOM 1426 C C . VAL A 1 192 ? -11.187 -15.414 15.379 1.00 41.00 192 VAL A C 1
ATOM 1428 O O . VAL A 1 192 ? -11.857 -14.422 15.672 1.00 41.00 192 VAL A O 1
ATOM 1431 N N . GLU A 1 193 ? -10.950 -16.397 16.244 1.00 30.00 193 GLU A N 1
ATOM 1432 C CA . GLU A 1 193 ? -10.971 -16.187 17.690 1.00 30.00 193 GLU A CA 1
ATOM 1433 C C . GLU A 1 193 ? -9.715 -15.390 18.048 1.00 30.00 193 GLU A C 1
ATOM 1435 O O . GLU A 1 193 ? -8.588 -15.867 17.914 1.00 30.00 193 GLU A O 1
ATOM 1440 N N . LEU A 1 194 ? -9.912 -14.129 18.433 1.00 33.53 194 LEU A N 1
ATOM 1441 C CA . LEU A 1 194 ? -8.903 -13.403 19.194 1.00 33.53 194 LEU A CA 1
ATOM 1442 C C . LEU A 1 194 ? -9.064 -13.796 20.674 1.00 33.53 194 LEU A C 1
ATOM 1444 O O . LEU A 1 194 ? -10.210 -13.972 21.099 1.00 33.53 194 LEU A O 1
ATOM 1448 N N . PRO A 1 195 ? -7.954 -13.951 21.418 1.00 38.97 195 PRO A N 1
ATOM 1449 C CA . PRO A 1 195 ? -7.966 -14.283 22.843 1.00 38.97 195 PRO A CA 1
ATOM 1450 C C . PRO A 1 195 ? -8.638 -13.209 23.709 1.00 38.97 195 PRO A C 1
ATOM 1452 O O . PRO A 1 195 ? -8.643 -12.022 23.301 1.00 38.97 195 PR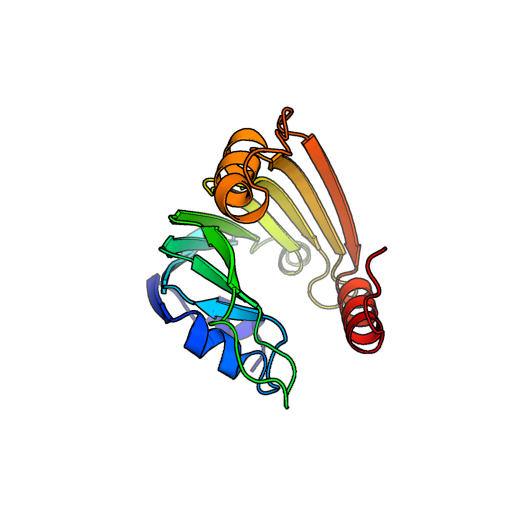O A O 1
#

Foldseek 3Di:
DDPVVVLVPDAFKDKDKDWQQVVCCVVPVPDDQKGWTWIKIWMWHWDDDVFFIKIKIKMKTAFIWIWGDDPPPDDDDPTHTPDTWGMKIWIWIKTQTPPDPQSNQKIWGCWIWIDTLFKTWIKTWMFGRNPPQGKTKMKTWIWGDQQSVLVRCCVVPVSPDRDDDIDTDIDIDIGGVVVVVVVVVVVVVDPPDDD